Protein AF-A0A929G7G1-F1 (afdb_monomer)

Sequence (235 aa):
QMAADALGLPLERIRLVTTDTYLSPESGSASASRLTLLGGNAVIGAAEAALVRWRNKERPAVATYTYRAPPTTDYDPETGRCVPNFTYSPIAQALEVEVDTETGELTVPRIVTVVDVGRAVNPKLIQGQVEGSVVQGLGYAVLEDFL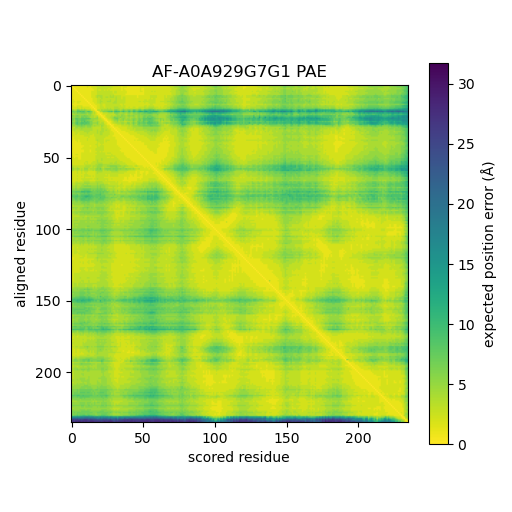TERGRTLTPNLSTYLLPTAVDVPEEAETLILECPEPIGPWGVRGLGEAPLLGIAPALASAIRSATGVWFDSLPLTPPTVLEGLLGAGE

Structure (mmCIF, N/CA/C/O backbone):
data_AF-A0A929G7G1-F1
#
_entry.id   AF-A0A929G7G1-F1
#
loop_
_atom_site.group_PDB
_atom_site.id
_atom_site.type_symbol
_atom_site.label_atom_id
_atom_site.label_alt_id
_atom_site.label_comp_id
_atom_site.label_asym_id
_atom_site.label_entity_id
_atom_site.label_seq_id
_atom_site.pdbx_PDB_ins_code
_a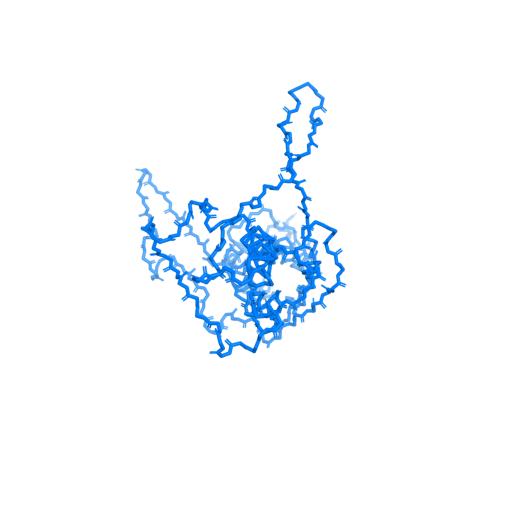tom_site.Cartn_x
_atom_site.Cartn_y
_atom_site.Cartn_z
_atom_site.occupancy
_atom_site.B_iso_or_equiv
_atom_site.auth_seq_id
_atom_site.auth_comp_id
_atom_site.auth_asym_id
_atom_site.auth_atom_id
_atom_site.pdbx_PDB_model_num
ATOM 1 N N . GLN A 1 1 ? 9.880 -9.010 -14.715 1.00 95.06 1 GLN A N 1
ATOM 2 C CA . GLN A 1 1 ? 8.629 -8.895 -15.492 1.00 95.06 1 GLN A CA 1
ATOM 3 C C . GLN A 1 1 ? 8.749 -7.727 -16.452 1.00 95.06 1 GLN A C 1
ATOM 5 O O . GLN A 1 1 ? 9.098 -7.982 -17.587 1.00 95.06 1 GLN A O 1
ATOM 10 N N . MET A 1 2 ? 8.701 -6.475 -15.986 1.00 96.50 2 MET A N 1
ATOM 11 C CA . MET A 1 2 ? 8.865 -5.282 -16.841 1.00 96.50 2 MET A CA 1
ATOM 12 C C . MET A 1 2 ? 10.054 -5.328 -17.820 1.00 96.50 2 MET A C 1
ATOM 14 O O . MET A 1 2 ? 9.876 -5.110 -19.009 1.00 96.50 2 MET A O 1
ATOM 18 N N . ALA A 1 3 ? 11.265 -5.661 -17.357 1.00 97.12 3 ALA A N 1
ATOM 19 C CA . ALA A 1 3 ? 12.431 -5.759 -18.246 1.00 97.12 3 ALA A CA 1
ATOM 20 C C . ALA A 1 3 ? 12.337 -6.919 -19.256 1.00 97.12 3 ALA A C 1
ATOM 22 O O . ALA A 1 3 ? 12.859 -6.812 -20.360 1.00 97.12 3 ALA A O 1
ATOM 23 N N . ALA A 1 4 ? 11.671 -8.014 -18.881 1.00 97.62 4 ALA A N 1
ATOM 24 C CA . ALA A 1 4 ? 11.428 -9.154 -19.764 1.00 97.62 4 ALA A CA 1
ATOM 25 C C . ALA A 1 4 ? 10.497 -8.725 -20.909 1.00 97.62 4 ALA A C 1
ATOM 27 O O . ALA A 1 4 ? 10.851 -8.868 -22.077 1.00 97.62 4 ALA A O 1
ATOM 28 N N . ASP A 1 5 ? 9.381 -8.081 -20.554 1.00 96.38 5 ASP A N 1
ATOM 29 C CA . ASP A 1 5 ? 8.389 -7.556 -21.494 1.00 96.38 5 ASP A CA 1
ATOM 30 C C . ASP A 1 5 ? 8.996 -6.487 -22.414 1.00 96.38 5 ASP A C 1
ATOM 32 O O . ASP A 1 5 ? 8.824 -6.554 -23.629 1.00 96.38 5 ASP A O 1
ATOM 36 N N . ALA A 1 6 ? 9.766 -5.540 -21.860 1.00 97.38 6 ALA A N 1
ATOM 37 C CA . ALA A 1 6 ? 10.422 -4.477 -22.627 1.00 97.38 6 ALA A CA 1
ATOM 38 C C . ALA A 1 6 ? 11.429 -5.014 -23.660 1.00 97.38 6 ALA A C 1
ATOM 40 O O . ALA A 1 6 ? 11.579 -4.445 -24.740 1.00 97.38 6 ALA A O 1
ATOM 41 N N . LEU A 1 7 ? 12.130 -6.106 -23.335 1.00 97.31 7 LEU A N 1
ATOM 42 C CA . LEU A 1 7 ? 13.128 -6.722 -24.213 1.00 97.31 7 LEU A CA 1
ATOM 43 C C . LEU A 1 7 ? 12.546 -7.815 -25.123 1.00 97.31 7 LEU A C 1
ATOM 45 O O . LEU A 1 7 ? 13.255 -8.296 -26.008 1.00 97.31 7 LEU A O 1
ATOM 49 N N . GLY A 1 8 ? 11.295 -8.235 -24.906 1.00 96.12 8 GLY A N 1
ATOM 50 C CA . GLY A 1 8 ? 10.717 -9.410 -25.566 1.00 96.12 8 GLY A CA 1
ATOM 51 C C . GLY A 1 8 ? 11.471 -10.704 -25.236 1.00 96.12 8 GLY A C 1
ATOM 52 O O . GLY A 1 8 ? 11.568 -11.600 -26.074 1.00 96.12 8 GLY A O 1
ATOM 53 N N . LEU A 1 9 ? 12.059 -10.780 -24.041 1.00 97.44 9 LEU A N 1
ATOM 54 C CA . LEU A 1 9 ? 12.810 -11.936 -23.561 1.00 97.44 9 LEU A CA 1
ATOM 55 C C . LEU A 1 9 ? 12.008 -12.659 -22.488 1.00 97.44 9 LEU A C 1
ATOM 57 O O . LEU A 1 9 ? 11.263 -12.023 -21.744 1.00 97.44 9 LEU A O 1
ATOM 61 N N . PRO A 1 10 ? 12.178 -13.976 -22.345 1.00 97.94 10 PRO A N 1
ATOM 62 C CA . PRO A 1 10 ? 11.527 -14.665 -21.255 1.00 97.94 10 PRO A CA 1
ATOM 63 C C . PRO A 1 10 ? 12.181 -14.306 -19.911 1.00 97.94 10 PRO A C 1
ATOM 65 O O . PRO A 1 10 ? 13.361 -13.949 -19.837 1.00 97.94 10 PRO A O 1
ATOM 68 N N . LEU A 1 11 ? 11.398 -14.388 -18.829 1.00 96.88 11 LEU A N 1
ATOM 69 C CA . LEU A 1 11 ? 11.795 -13.905 -17.501 1.00 96.88 11 LEU A CA 1
ATOM 70 C C . LEU A 1 11 ? 13.087 -14.554 -16.983 1.00 96.88 11 LEU A C 1
ATOM 72 O O . LEU A 1 11 ? 13.870 -13.888 -16.314 1.00 96.88 11 LEU A O 1
ATOM 76 N N . GLU A 1 12 ? 13.335 -15.819 -17.322 1.00 97.88 12 GLU A N 1
ATOM 77 C CA . GLU A 1 12 ? 14.529 -16.571 -16.903 1.00 97.88 12 GLU A CA 1
ATOM 78 C C . GLU A 1 12 ? 15.838 -16.065 -17.535 1.00 97.88 12 GLU A C 1
ATOM 80 O O . GLU A 1 12 ? 16.923 -16.342 -17.019 1.00 97.88 12 GLU A O 1
ATOM 85 N N . ARG A 1 13 ? 15.758 -15.241 -18.587 1.00 97.62 13 ARG A N 1
ATOM 86 C CA . ARG A 1 13 ? 16.905 -14.516 -19.156 1.00 97.62 13 ARG A CA 1
ATOM 87 C C . ARG A 1 13 ? 17.181 -13.183 -18.465 1.00 97.62 13 ARG A C 1
ATOM 89 O O . ARG A 1 13 ? 18.173 -12.535 -18.794 1.00 97.62 13 ARG A O 1
ATOM 96 N N . ILE A 1 14 ? 16.331 -12.757 -17.532 1.00 97.75 14 ILE A N 1
ATOM 97 C CA . ILE A 1 14 ? 16.480 -11.491 -16.818 1.00 97.75 14 ILE A CA 1
ATOM 98 C C . ILE A 1 14 ? 17.099 -11.742 -15.448 1.00 97.75 14 ILE A C 1
ATOM 100 O O . ILE A 1 14 ? 16.528 -12.419 -14.598 1.00 97.75 14 ILE A O 1
ATOM 104 N N . ARG A 1 15 ? 18.250 -11.114 -15.204 1.00 95.56 15 ARG A N 1
ATOM 105 C CA . ARG A 1 15 ? 18.862 -11.034 -13.877 1.00 95.56 15 ARG A CA 1
ATOM 106 C C . ARG A 1 15 ? 18.697 -9.620 -13.340 1.00 95.56 15 ARG A C 1
ATOM 108 O O . ARG A 1 15 ? 19.210 -8.676 -13.935 1.00 95.56 15 ARG A O 1
ATOM 115 N N . LEU A 1 16 ? 18.000 -9.488 -12.217 1.00 92.25 16 LEU A N 1
ATOM 116 C CA . LEU A 1 16 ? 17.881 -8.225 -11.499 1.00 92.25 16 LEU A CA 1
ATOM 117 C C . LEU A 1 16 ? 19.094 -8.046 -10.578 1.00 92.25 16 LEU A C 1
ATOM 119 O O . LEU A 1 16 ? 19.450 -8.961 -9.839 1.00 92.25 16 LEU A O 1
ATOM 123 N N . VAL A 1 17 ? 19.715 -6.872 -10.630 1.00 90.06 17 VAL A N 1
ATOM 124 C CA . VAL A 1 17 ? 20.713 -6.430 -9.649 1.00 90.06 17 VAL A CA 1
ATOM 125 C C . VAL A 1 17 ? 20.052 -5.329 -8.829 1.00 90.06 17 VAL A C 1
ATOM 127 O O . VAL A 1 17 ? 19.589 -4.344 -9.398 1.00 90.06 17 VAL A O 1
ATOM 130 N N . THR A 1 18 ? 19.948 -5.526 -7.518 1.00 83.75 18 THR A N 1
ATOM 131 C CA . THR A 1 18 ? 19.329 -4.575 -6.583 1.00 83.75 18 THR A CA 1
ATOM 132 C C . THR A 1 18 ? 20.347 -4.100 -5.554 1.00 83.75 18 THR A C 1
ATOM 134 O O . THR A 1 18 ? 21.241 -4.861 -5.191 1.00 83.75 18 THR A O 1
ATOM 137 N N . THR A 1 19 ? 20.155 -2.888 -5.023 1.00 76.31 19 THR A N 1
ATOM 138 C CA . THR A 1 19 ? 20.833 -2.406 -3.801 1.00 76.31 19 THR A CA 1
ATOM 139 C C . THR A 1 19 ? 22.364 -2.346 -3.911 1.00 76.31 19 THR A C 1
ATOM 141 O O . THR A 1 19 ? 23.081 -2.711 -2.985 1.00 76.31 19 THR A O 1
ATOM 144 N N . ASP A 1 20 ? 22.870 -1.871 -5.050 1.00 86.38 20 ASP A N 1
ATOM 145 C CA . ASP A 1 20 ? 24.302 -1.681 -5.296 1.00 86.38 20 ASP A CA 1
ATOM 146 C C . ASP A 1 20 ? 24.541 -0.295 -5.910 1.00 86.38 20 ASP A C 1
ATOM 148 O O . ASP A 1 20 ? 24.204 -0.067 -7.074 1.00 86.38 20 ASP A O 1
ATOM 152 N N . THR A 1 21 ? 25.110 0.629 -5.131 1.00 87.81 21 THR A N 1
ATOM 153 C CA . THR A 1 21 ? 25.408 2.008 -5.560 1.00 87.81 21 THR A CA 1
ATOM 154 C C . THR A 1 21 ? 26.655 2.118 -6.439 1.00 87.81 21 THR A C 1
ATOM 156 O O . THR A 1 21 ? 26.873 3.160 -7.052 1.00 87.81 21 THR A O 1
ATOM 159 N N . TYR A 1 22 ? 27.472 1.064 -6.529 1.00 87.75 22 TYR A N 1
ATOM 160 C CA . TYR A 1 22 ? 28.587 0.998 -7.471 1.00 87.75 22 TYR A CA 1
ATOM 161 C C . TYR A 1 22 ? 28.089 0.678 -8.885 1.00 87.75 22 TYR A C 1
ATOM 163 O O . TYR A 1 22 ? 28.591 1.234 -9.862 1.00 87.75 22 TYR A O 1
ATOM 171 N N . LEU A 1 23 ? 27.084 -0.197 -9.000 1.00 82.50 23 LEU A N 1
ATOM 172 C CA . LEU A 1 23 ? 26.541 -0.639 -10.289 1.00 82.50 23 LEU A CA 1
ATOM 173 C C . LEU A 1 23 ? 25.290 0.121 -10.742 1.00 82.50 23 LEU A C 1
ATOM 175 O O . LEU A 1 23 ? 25.032 0.197 -11.945 1.00 82.50 23 LEU A O 1
ATOM 179 N N . SER A 1 24 ? 24.498 0.650 -9.809 1.00 82.12 24 SER A N 1
ATOM 180 C CA . SER A 1 24 ? 23.184 1.231 -10.104 1.00 82.12 24 SER A CA 1
ATOM 181 C C . SER A 1 24 ? 23.227 2.757 -10.030 1.00 82.12 24 SER A C 1
ATOM 183 O O . SER A 1 24 ? 23.741 3.302 -9.054 1.00 82.12 24 SER A O 1
ATOM 185 N N . PRO A 1 25 ? 22.664 3.468 -11.023 1.00 81.25 25 PRO A N 1
ATOM 186 C CA . PRO A 1 25 ? 22.527 4.914 -10.944 1.00 81.25 25 PRO A CA 1
ATOM 187 C C . PRO A 1 25 ? 21.570 5.318 -9.813 1.00 81.25 25 PRO A C 1
ATOM 189 O O . PRO A 1 25 ? 20.666 4.565 -9.447 1.00 81.25 25 PRO A O 1
ATOM 192 N N . GLU A 1 26 ? 21.753 6.536 -9.300 1.00 83.62 26 GLU A N 1
ATOM 193 C CA . GLU A 1 26 ? 20.866 7.139 -8.301 1.00 83.62 26 GLU A CA 1
ATOM 194 C C . GLU A 1 26 ? 19.407 7.124 -8.788 1.00 83.62 26 GLU A C 1
ATOM 196 O O . GLU A 1 26 ? 19.107 7.534 -9.913 1.00 83.62 26 GLU A O 1
ATOM 201 N N . SER A 1 27 ? 18.500 6.644 -7.936 1.00 81.31 27 SER A N 1
ATOM 202 C CA . SER A 1 27 ? 17.079 6.439 -8.265 1.00 81.31 27 SER A CA 1
ATOM 203 C C . SER A 1 27 ? 16.123 7.169 -7.309 1.00 81.31 27 SER A C 1
ATOM 205 O O . SER A 1 27 ? 14.901 7.180 -7.513 1.00 81.31 27 SER A O 1
ATOM 207 N N . GLY A 1 28 ? 16.677 7.868 -6.314 1.00 84.69 28 GLY A N 1
ATOM 208 C CA . GLY A 1 28 ? 15.939 8.452 -5.206 1.00 84.69 28 GLY A CA 1
ATOM 209 C C . GLY A 1 28 ? 15.482 7.391 -4.204 1.00 84.69 28 GLY A C 1
ATOM 210 O O . GLY A 1 28 ? 15.865 6.225 -4.265 1.00 84.69 28 GLY A O 1
ATOM 211 N N . SER A 1 29 ? 14.633 7.801 -3.264 1.00 88.81 29 SER A N 1
ATOM 212 C CA . SER A 1 29 ? 14.105 6.910 -2.233 1.00 88.81 29 SER A CA 1
ATOM 213 C C . SER A 1 29 ? 13.045 5.939 -2.764 1.00 88.81 29 SER A C 1
ATOM 215 O O . SER A 1 29 ? 12.257 6.250 -3.663 1.00 88.81 29 SER A O 1
ATOM 217 N N . ALA A 1 30 ? 12.983 4.767 -2.130 1.00 90.50 30 ALA A N 1
ATOM 218 C CA . ALA A 1 30 ? 11.912 3.791 -2.286 1.00 90.50 30 ALA A CA 1
ATOM 219 C C . ALA A 1 30 ? 10.669 4.197 -1.469 1.00 90.50 30 ALA A C 1
ATOM 221 O O . ALA A 1 30 ? 10.371 3.592 -0.445 1.00 90.50 30 ALA A O 1
ATOM 222 N N . SER A 1 31 ? 9.975 5.257 -1.892 1.00 92.25 31 SER A N 1
ATOM 223 C CA . SER A 1 31 ? 8.820 5.833 -1.182 1.00 92.25 31 SER A CA 1
ATOM 224 C C . SER A 1 31 ? 7.786 6.446 -2.140 1.00 92.25 31 SER A C 1
ATOM 226 O O . SER A 1 31 ? 7.976 6.412 -3.362 1.00 92.25 31 SER A O 1
ATOM 228 N N . ALA A 1 32 ? 6.696 7.006 -1.598 1.00 92.50 32 ALA A N 1
ATOM 229 C CA . ALA A 1 32 ? 5.649 7.720 -2.342 1.00 92.50 32 ALA A CA 1
ATOM 230 C C . ALA A 1 32 ? 4.970 6.870 -3.430 1.00 92.50 32 ALA A C 1
ATOM 232 O O . ALA A 1 32 ? 4.582 7.377 -4.483 1.00 92.50 32 ALA A O 1
ATOM 233 N N . SER A 1 33 ? 4.938 5.547 -3.230 1.00 93.81 33 SER A N 1
ATOM 234 C CA . SER A 1 33 ? 4.340 4.571 -4.148 1.00 93.81 33 SER A CA 1
ATOM 235 C C . SER A 1 33 ? 4.814 4.682 -5.610 1.00 93.81 33 SER A C 1
ATOM 237 O O . SER A 1 33 ? 4.165 4.179 -6.526 1.00 93.81 33 SER A O 1
ATOM 239 N N . ARG A 1 34 ? 5.969 5.320 -5.856 1.00 92.94 34 ARG A N 1
ATOM 240 C CA . ARG A 1 34 ? 6.361 5.801 -7.193 1.00 92.94 34 ARG A CA 1
ATOM 241 C C . ARG A 1 34 ? 7.235 4.832 -7.984 1.00 92.94 34 ARG A C 1
ATOM 243 O O . ARG A 1 34 ? 7.363 4.971 -9.199 1.00 92.94 34 ARG A O 1
ATOM 250 N N . LEU A 1 35 ? 7.885 3.885 -7.303 1.00 92.56 35 LEU A N 1
ATOM 251 C CA . LEU A 1 35 ? 8.961 3.078 -7.888 1.00 92.56 35 LEU A CA 1
ATOM 252 C C . LEU A 1 35 ? 8.518 2.281 -9.112 1.00 92.56 35 LEU A C 1
ATOM 254 O O . LEU A 1 35 ? 9.248 2.236 -10.096 1.00 92.56 35 LEU A O 1
ATOM 258 N N . THR A 1 36 ? 7.326 1.689 -9.079 1.00 94.31 36 THR A N 1
ATOM 259 C CA . THR A 1 36 ? 6.808 0.904 -10.205 1.00 94.31 36 THR A CA 1
ATOM 260 C C . THR A 1 36 ? 6.640 1.768 -11.458 1.00 94.31 36 THR A C 1
ATOM 262 O O . THR A 1 36 ? 7.027 1.351 -12.548 1.00 94.31 36 THR A O 1
ATOM 265 N N . LEU A 1 37 ? 6.143 2.999 -11.302 1.00 94.81 37 LEU A N 1
ATOM 266 C CA . LEU A 1 37 ? 5.953 3.939 -12.406 1.00 94.81 37 LEU A CA 1
ATOM 267 C C . LEU A 1 37 ? 7.293 4.481 -12.918 1.00 94.81 37 LEU A C 1
ATOM 269 O O . LEU A 1 37 ? 7.588 4.392 -14.110 1.00 94.81 37 LEU A O 1
ATOM 273 N N . LEU A 1 38 ? 8.129 5.023 -12.028 1.00 94.50 38 LEU A N 1
ATOM 274 C CA . LEU A 1 38 ? 9.398 5.641 -12.428 1.00 94.50 38 LEU A CA 1
ATOM 275 C C . LEU A 1 38 ? 10.403 4.604 -12.928 1.00 94.50 38 LEU A C 1
ATOM 277 O O . LEU A 1 38 ? 11.004 4.777 -13.987 1.00 94.50 38 LEU A O 1
ATOM 281 N N . GLY A 1 39 ? 10.563 3.516 -12.176 1.00 93.81 39 GLY A N 1
ATOM 282 C CA . GLY A 1 39 ? 11.456 2.415 -12.509 1.00 93.81 39 GLY A CA 1
ATOM 283 C C . GLY A 1 39 ? 11.011 1.688 -13.771 1.00 93.81 39 GLY A C 1
ATOM 284 O O . GLY A 1 39 ? 11.847 1.385 -14.614 1.00 93.81 39 GLY A O 1
ATOM 285 N N . GLY A 1 40 ? 9.706 1.473 -13.961 1.00 95.44 40 GLY A N 1
ATOM 286 C CA . GLY A 1 40 ? 9.196 0.857 -15.184 1.00 95.44 40 GLY A CA 1
ATOM 287 C C . GLY A 1 40 ? 9.452 1.711 -16.429 1.00 95.44 40 GLY A C 1
ATOM 288 O O . GLY A 1 40 ? 9.953 1.187 -17.421 1.00 95.44 40 GLY A O 1
ATOM 289 N N . ASN A 1 41 ? 9.218 3.028 -16.369 1.00 96.50 41 ASN A N 1
ATOM 290 C CA . ASN A 1 41 ? 9.549 3.925 -17.483 1.00 96.50 41 ASN A CA 1
ATOM 291 C C . ASN A 1 41 ? 11.062 3.988 -17.737 1.00 96.50 41 ASN A C 1
ATOM 293 O O . ASN A 1 41 ? 11.503 4.003 -18.887 1.00 96.50 41 ASN A O 1
ATOM 297 N N . ALA A 1 42 ? 11.874 3.968 -16.674 1.00 95.75 42 ALA A N 1
ATOM 298 C CA . ALA A 1 42 ? 13.324 3.912 -16.812 1.00 95.75 42 ALA A CA 1
ATOM 299 C C . ALA A 1 42 ? 13.792 2.614 -17.497 1.00 95.75 42 ALA A C 1
ATOM 301 O O . ALA A 1 42 ? 14.670 2.647 -18.360 1.00 95.75 42 ALA A O 1
ATOM 302 N N . VAL A 1 43 ? 13.166 1.483 -17.156 1.00 96.25 43 VAL A N 1
ATOM 303 C CA . VAL A 1 43 ? 13.417 0.173 -17.771 1.00 96.25 43 VAL A CA 1
ATOM 304 C C . VAL A 1 43 ? 13.041 0.166 -19.252 1.00 96.25 43 VAL A C 1
ATOM 306 O O . VAL A 1 43 ? 13.827 -0.348 -20.045 1.00 96.25 43 VAL A O 1
ATOM 309 N N . ILE A 1 44 ? 11.901 0.753 -19.639 1.00 97.38 44 ILE A N 1
ATOM 310 C CA . ILE A 1 44 ? 11.502 0.875 -21.054 1.00 97.38 44 ILE A CA 1
ATOM 311 C C . ILE A 1 44 ? 12.568 1.646 -21.837 1.00 97.38 44 ILE A C 1
ATOM 313 O O . ILE A 1 44 ? 13.119 1.113 -22.799 1.00 97.38 44 ILE A O 1
ATOM 317 N N . GLY A 1 45 ? 12.933 2.851 -21.388 1.00 97.38 45 GLY A N 1
ATOM 318 C CA . GLY A 1 45 ? 13.914 3.671 -22.104 1.00 97.38 45 GLY A CA 1
ATOM 319 C C . GLY A 1 45 ? 15.303 3.023 -22.183 1.00 97.38 45 GLY A C 1
ATOM 320 O O . GLY A 1 45 ? 15.978 3.105 -23.212 1.00 97.38 45 GLY A O 1
ATOM 321 N N . ALA A 1 46 ? 15.732 2.316 -21.130 1.00 97.06 46 ALA A N 1
ATOM 322 C CA . ALA A 1 46 ? 16.996 1.579 -21.141 1.00 97.06 46 ALA A CA 1
ATOM 323 C C . ALA A 1 46 ? 16.952 0.382 -22.105 1.00 97.06 46 ALA A C 1
ATOM 325 O O . ALA A 1 46 ? 17.911 0.154 -22.847 1.00 97.06 46 ALA A O 1
ATOM 326 N N . ALA A 1 47 ? 15.842 -0.361 -22.129 1.00 98.00 47 ALA A N 1
ATOM 327 C CA . ALA A 1 47 ? 15.637 -1.484 -23.037 1.00 98.00 47 ALA A CA 1
ATOM 328 C C . ALA A 1 47 ? 15.627 -1.033 -24.504 1.00 98.00 47 ALA A C 1
ATOM 330 O O . ALA A 1 47 ? 16.327 -1.624 -25.326 1.00 98.00 47 ALA A O 1
ATOM 331 N N . GLU A 1 48 ? 14.913 0.045 -24.833 1.00 97.94 48 GLU A N 1
ATOM 332 C CA . GLU A 1 48 ? 14.882 0.616 -26.184 1.00 97.94 48 GLU A CA 1
ATOM 333 C C . GLU A 1 48 ? 16.282 1.023 -26.658 1.00 97.94 48 GLU A C 1
ATOM 335 O O . GLU A 1 48 ? 16.723 0.618 -27.739 1.00 97.94 48 GLU A O 1
ATOM 340 N N . ALA A 1 49 ? 17.025 1.753 -25.823 1.00 98.00 49 ALA A N 1
ATOM 341 C CA . ALA A 1 49 ? 18.390 2.163 -26.133 1.00 98.00 49 ALA A CA 1
ATOM 342 C C . ALA A 1 49 ? 19.338 0.959 -26.305 1.00 98.00 49 ALA A C 1
ATOM 344 O O . ALA A 1 49 ? 20.164 0.942 -27.226 1.00 98.00 49 ALA A O 1
ATOM 345 N N . ALA A 1 50 ? 19.205 -0.078 -25.471 1.00 98.00 50 ALA A N 1
ATOM 346 C CA . ALA A 1 50 ? 19.982 -1.308 -25.599 1.00 98.00 50 ALA A CA 1
ATOM 347 C C . ALA A 1 50 ? 19.640 -2.073 -26.891 1.00 98.00 50 ALA A C 1
ATOM 349 O O . ALA A 1 50 ? 20.542 -2.551 -27.581 1.00 98.00 50 ALA A O 1
ATOM 350 N N . LEU A 1 51 ? 18.361 -2.146 -27.271 1.00 97.88 51 LEU A N 1
ATOM 351 C CA . LEU A 1 51 ? 17.914 -2.805 -28.502 1.00 97.88 51 LEU A CA 1
ATOM 352 C C . LEU A 1 51 ? 18.419 -2.092 -29.764 1.00 97.88 51 LEU A C 1
ATOM 354 O O . LEU A 1 51 ? 18.770 -2.763 -30.737 1.00 97.88 51 LEU A O 1
ATOM 358 N N . VAL A 1 52 ? 18.518 -0.758 -29.755 1.00 98.12 52 VAL A N 1
ATOM 359 C CA . VAL A 1 52 ? 19.135 0.009 -30.854 1.00 98.12 52 VAL A CA 1
ATOM 360 C C . VAL A 1 52 ? 20.606 -0.381 -31.028 1.00 98.12 52 VAL A C 1
ATOM 362 O O . VAL A 1 52 ? 21.005 -0.798 -32.117 1.00 98.12 52 VAL A O 1
ATOM 365 N N . ARG A 1 53 ? 21.398 -0.353 -29.947 1.00 98.12 53 ARG A N 1
ATOM 366 C CA . ARG A 1 53 ? 22.810 -0.789 -29.960 1.00 98.12 53 ARG A CA 1
ATOM 367 C C . ARG A 1 53 ? 22.947 -2.245 -30.406 1.00 98.12 53 ARG A C 1
ATOM 369 O O . ARG A 1 53 ? 23.811 -2.594 -31.215 1.00 98.12 53 ARG A O 1
ATOM 376 N N . TRP A 1 54 ? 22.036 -3.104 -29.944 1.00 97.12 54 TRP A N 1
ATOM 377 C CA . TRP A 1 54 ? 21.991 -4.501 -30.354 1.00 97.12 54 TRP A CA 1
ATOM 378 C C . TRP A 1 54 ? 21.804 -4.645 -31.874 1.00 97.12 54 TRP A C 1
ATOM 380 O O . TRP A 1 54 ? 22.564 -5.376 -32.520 1.00 97.12 54 TRP A O 1
ATOM 390 N N . ARG A 1 55 ? 20.848 -3.925 -32.471 1.00 97.31 55 ARG A N 1
ATOM 391 C CA . ARG A 1 55 ? 20.603 -3.928 -33.927 1.00 97.31 55 ARG A CA 1
ATOM 392 C C . ARG A 1 55 ? 21.803 -3.396 -34.719 1.00 97.31 55 ARG A C 1
ATOM 394 O O . ARG A 1 55 ? 22.126 -3.957 -35.762 1.00 97.31 55 ARG A O 1
ATOM 401 N N . ASN A 1 56 ? 22.530 -2.426 -34.167 1.00 97.94 56 ASN A N 1
ATOM 402 C CA . ASN A 1 56 ? 23.752 -1.862 -34.753 1.00 97.94 56 ASN A CA 1
ATOM 403 C C . ASN A 1 56 ? 25.000 -2.747 -34.607 1.00 97.94 56 ASN A C 1
ATOM 405 O O . ASN A 1 56 ? 26.091 -2.345 -35.000 1.00 97.94 56 ASN A O 1
ATOM 409 N N . LYS A 1 57 ? 24.861 -3.966 -34.069 1.00 97.31 57 LYS A N 1
ATOM 410 C CA . LYS A 1 57 ? 25.977 -4.896 -33.810 1.00 97.31 57 LYS A CA 1
ATOM 411 C C . LYS A 1 57 ? 26.991 -4.395 -32.765 1.00 97.31 57 LYS A C 1
ATOM 413 O O . LYS A 1 57 ? 28.064 -4.976 -32.643 1.00 97.31 57 LYS A O 1
ATOM 418 N N . GLU A 1 58 ? 26.637 -3.405 -31.946 1.00 97.38 58 GLU A N 1
ATOM 419 C CA . GLU A 1 58 ? 27.441 -2.988 -30.791 1.00 97.38 58 GLU A CA 1
ATOM 420 C C . GLU A 1 58 ? 27.305 -4.041 -29.677 1.00 97.38 58 GLU A C 1
ATOM 422 O O . GLU A 1 58 ? 26.191 -4.406 -29.282 1.00 97.38 58 GLU A O 1
ATOM 427 N N . ARG A 1 59 ? 28.424 -4.613 -29.213 1.00 95.62 59 ARG A N 1
ATOM 428 C CA . ARG A 1 59 ? 28.449 -5.700 -28.218 1.00 95.62 59 ARG A CA 1
ATOM 429 C C . ARG A 1 59 ? 29.528 -5.431 -27.151 1.00 95.62 59 ARG A C 1
ATOM 431 O O . ARG A 1 59 ? 30.664 -5.183 -27.545 1.00 95.62 59 ARG A O 1
ATOM 438 N N . PRO A 1 60 ? 29.220 -5.535 -25.840 1.00 94.94 60 PRO A N 1
ATOM 439 C CA . PRO A 1 60 ? 27.891 -5.756 -25.265 1.00 94.94 60 PRO A CA 1
ATOM 440 C C . PRO A 1 60 ? 26.974 -4.536 -25.461 1.00 94.94 60 PRO A C 1
ATOM 442 O O . PRO A 1 60 ? 27.409 -3.391 -25.359 1.00 94.94 60 PRO A O 1
ATOM 445 N N . ALA A 1 61 ? 25.692 -4.782 -25.738 1.00 96.50 61 ALA A N 1
ATOM 446 C CA . ALA A 1 61 ? 24.694 -3.727 -25.911 1.00 96.50 61 ALA A CA 1
ATOM 447 C C . ALA A 1 61 ? 24.207 -3.236 -24.538 1.00 96.50 61 ALA A C 1
ATOM 449 O O . ALA A 1 61 ? 23.184 -3.686 -24.030 1.00 96.50 61 ALA A O 1
ATOM 450 N N . VAL A 1 62 ? 24.987 -2.353 -23.915 1.00 95.06 62 VAL A N 1
ATOM 451 C CA . VAL A 1 62 ? 24.683 -1.758 -22.604 1.00 95.06 62 VAL A CA 1
ATOM 452 C C . VAL A 1 62 ? 24.079 -0.376 -22.807 1.00 95.06 62 VAL A C 1
ATOM 454 O O . VAL A 1 62 ? 24.603 0.402 -23.605 1.00 95.06 62 VAL A O 1
ATOM 457 N N . ALA A 1 63 ? 23.012 -0.056 -22.082 1.00 94.81 63 ALA A N 1
ATOM 458 C CA . ALA A 1 63 ? 22.418 1.272 -22.075 1.00 94.81 63 ALA A CA 1
ATOM 459 C C . ALA A 1 63 ? 21.919 1.644 -20.677 1.00 94.81 63 ALA A C 1
ATOM 461 O O . ALA A 1 63 ? 21.481 0.786 -19.913 1.00 94.81 63 ALA A O 1
ATOM 462 N N . THR A 1 64 ? 21.966 2.940 -20.387 1.00 93.88 64 THR A N 1
ATOM 463 C CA . THR A 1 64 ? 21.432 3.548 -19.168 1.00 93.88 64 THR A CA 1
ATOM 464 C C . THR A 1 64 ? 20.420 4.599 -19.585 1.00 93.88 64 THR A C 1
ATOM 466 O O . THR A 1 64 ? 20.654 5.334 -20.545 1.00 93.88 64 THR A O 1
ATOM 469 N N . TYR A 1 65 ? 19.309 4.680 -18.864 1.00 94.56 65 TYR A N 1
ATOM 470 C CA . TYR A 1 65 ? 18.271 5.663 -19.120 1.00 94.56 65 TYR A CA 1
ATOM 471 C C . TYR A 1 65 ? 17.710 6.191 -17.803 1.00 94.56 65 TYR A C 1
ATOM 473 O O . TYR A 1 65 ? 17.538 5.441 -16.842 1.00 94.56 65 TYR A O 1
ATOM 481 N N . THR A 1 66 ? 17.414 7.487 -17.773 1.00 94.69 66 THR A N 1
ATOM 482 C CA . THR A 1 66 ? 16.813 8.159 -16.623 1.00 94.69 66 THR A CA 1
ATOM 483 C C . THR A 1 66 ? 15.470 8.723 -17.043 1.00 94.69 66 THR A C 1
ATOM 485 O O . THR A 1 66 ? 15.409 9.660 -17.838 1.00 94.69 66 THR A O 1
ATOM 488 N N . TYR A 1 67 ? 14.397 8.179 -16.477 1.00 94.00 67 TYR A N 1
ATOM 489 C CA . TYR A 1 67 ? 13.076 8.773 -16.608 1.00 94.00 67 TYR A CA 1
ATOM 490 C C . TYR A 1 67 ? 12.937 9.951 -15.640 1.00 94.00 67 TYR A C 1
ATOM 492 O O . TYR A 1 67 ? 13.258 9.836 -14.455 1.00 94.00 67 TYR A O 1
ATOM 500 N N . ARG A 1 68 ? 12.447 11.085 -16.141 1.00 93.19 68 ARG A N 1
ATOM 501 C CA . ARG A 1 68 ? 12.080 12.246 -15.327 1.00 93.19 68 ARG A CA 1
ATOM 502 C C . ARG A 1 68 ? 10.569 12.403 -15.398 1.00 93.19 68 ARG A C 1
ATOM 504 O O . ARG A 1 68 ? 10.027 12.556 -16.488 1.00 93.19 68 ARG A O 1
ATOM 511 N N . ALA A 1 69 ? 9.913 12.334 -14.243 1.00 92.38 69 ALA A N 1
ATOM 512 C CA . ALA A 1 69 ? 8.476 12.551 -14.149 1.00 92.38 69 ALA A CA 1
ATOM 513 C C . ALA A 1 69 ? 8.100 13.977 -14.596 1.00 92.38 69 ALA A C 1
ATOM 515 O O . ALA A 1 69 ? 8.957 14.870 -14.545 1.00 92.38 69 ALA A O 1
ATOM 516 N N . PRO A 1 70 ? 6.838 14.205 -15.004 1.00 93.44 70 PRO A N 1
ATOM 517 C CA . PRO A 1 70 ? 6.338 15.546 -15.274 1.00 93.44 70 PRO A CA 1
ATOM 518 C C . PRO A 1 70 ? 6.599 16.494 -14.093 1.00 93.44 70 PRO A C 1
ATOM 520 O O . PRO A 1 70 ? 6.512 16.060 -12.939 1.00 93.44 70 PRO A O 1
ATOM 523 N N . PRO A 1 71 ? 6.929 17.771 -14.355 1.00 93.81 71 PRO A N 1
ATOM 524 C CA . PRO A 1 71 ? 7.154 18.738 -13.292 1.00 93.81 71 PRO A CA 1
ATOM 525 C C . PRO A 1 71 ? 5.866 18.968 -12.497 1.00 93.81 71 PRO A C 1
ATOM 527 O O . PRO A 1 71 ? 4.791 19.142 -13.070 1.00 93.81 71 PRO A O 1
ATOM 530 N N . THR A 1 72 ? 5.999 18.989 -11.176 1.00 95.19 72 THR A N 1
ATOM 531 C CA . THR A 1 72 ? 4.965 19.434 -10.239 1.00 95.19 72 THR A CA 1
ATOM 532 C C . THR A 1 72 ? 5.197 20.900 -9.882 1.00 95.19 72 THR A C 1
ATOM 534 O O . THR A 1 72 ? 6.265 21.454 -10.157 1.00 95.19 72 THR A O 1
ATOM 537 N N . THR A 1 73 ? 4.201 21.546 -9.284 1.00 95.56 73 THR A N 1
ATOM 538 C CA . THR A 1 73 ? 4.331 22.922 -8.795 1.00 95.56 73 THR A CA 1
ATOM 539 C C . THR A 1 73 ? 4.105 22.978 -7.296 1.00 95.56 73 THR A C 1
ATOM 541 O O . THR A 1 73 ? 3.272 22.244 -6.760 1.00 95.56 73 THR A O 1
ATOM 544 N N . ASP A 1 74 ? 4.794 23.909 -6.645 1.00 94.75 74 ASP A N 1
ATOM 545 C CA . ASP A 1 74 ? 4.497 24.282 -5.267 1.00 94.75 74 ASP A CA 1
ATOM 546 C C . ASP A 1 74 ? 3.118 24.953 -5.161 1.00 94.75 74 ASP A C 1
ATOM 548 O O . ASP A 1 74 ? 2.494 25.327 -6.164 1.00 94.75 74 ASP A O 1
ATOM 552 N N . TYR A 1 75 ? 2.645 25.081 -3.923 1.00 94.81 75 TYR A N 1
ATOM 553 C CA . TYR A 1 75 ? 1.436 25.816 -3.568 1.00 94.81 75 TYR A CA 1
ATOM 554 C C . TYR A 1 75 ? 1.638 27.323 -3.765 1.00 94.81 75 TYR A C 1
ATOM 556 O O . TYR A 1 75 ? 2.548 27.911 -3.182 1.00 94.81 75 TYR A O 1
ATOM 564 N N . ASP A 1 76 ? 0.771 27.955 -4.558 1.00 95.88 76 ASP A N 1
ATOM 565 C CA . ASP A 1 76 ? 0.669 29.414 -4.622 1.00 95.88 76 ASP A CA 1
ATOM 566 C C . ASP A 1 76 ? 0.171 29.959 -3.265 1.00 95.88 76 ASP A C 1
ATOM 568 O O . ASP A 1 76 ? -0.952 29.640 -2.870 1.00 95.88 76 ASP A O 1
ATOM 572 N N . PRO A 1 77 ? 0.956 30.783 -2.542 1.00 95.25 77 PRO A N 1
ATOM 573 C CA . PRO A 1 77 ? 0.621 31.211 -1.184 1.00 95.25 77 PRO A CA 1
ATOM 574 C C . PRO A 1 77 ? -0.625 32.105 -1.093 1.00 95.25 77 PRO A C 1
ATOM 576 O O . PRO A 1 77 ? -1.206 32.202 -0.014 1.00 95.25 77 PRO A O 1
ATOM 579 N N . GLU A 1 78 ? -1.046 32.748 -2.185 1.00 96.50 78 GLU A N 1
ATOM 580 C CA . GLU A 1 78 ? -2.227 33.616 -2.213 1.00 96.50 78 GLU A CA 1
ATOM 581 C C . GLU A 1 78 ? -3.472 32.868 -2.700 1.00 96.50 78 GLU A C 1
ATOM 583 O O . GLU A 1 78 ? -4.549 33.005 -2.119 1.00 96.50 78 GLU A O 1
ATOM 588 N N . THR A 1 79 ? -3.343 32.079 -3.773 1.00 95.75 79 THR A N 1
ATOM 589 C CA . THR A 1 79 ? -4.498 31.457 -4.452 1.00 95.75 79 THR A CA 1
ATOM 590 C C . THR A 1 79 ? -4.700 29.983 -4.122 1.00 95.75 79 THR A C 1
ATOM 592 O O . THR A 1 79 ? -5.773 29.431 -4.371 1.00 95.75 79 THR A O 1
ATOM 595 N N . GLY A 1 80 ? -3.656 29.328 -3.625 1.00 94.94 80 GLY A N 1
ATOM 596 C CA . GLY A 1 80 ? -3.595 27.902 -3.346 1.00 94.94 80 GLY A CA 1
ATOM 597 C C . GLY A 1 80 ? -3.601 26.959 -4.536 1.00 94.94 80 GLY A C 1
ATOM 598 O O . GLY A 1 80 ? -3.684 25.739 -4.378 1.00 94.94 80 GLY A O 1
ATOM 599 N N . ARG A 1 81 ? -3.486 27.502 -5.748 1.00 95.38 81 ARG A N 1
ATOM 600 C CA . ARG A 1 81 ? -3.360 26.694 -6.958 1.00 95.38 81 ARG A CA 1
ATOM 601 C C . ARG A 1 81 ? -2.016 25.970 -6.974 1.00 95.38 81 ARG A C 1
ATOM 603 O O . ARG A 1 81 ? -0.975 26.574 -6.733 1.00 95.38 81 ARG A O 1
ATOM 610 N N . CYS A 1 82 ? -2.047 24.681 -7.301 1.00 95.62 82 CYS A N 1
ATOM 611 C CA . CYS A 1 82 ? -0.860 23.866 -7.533 1.00 95.62 82 CYS A CA 1
ATOM 612 C C . CYS A 1 82 ? -1.173 22.631 -8.384 1.00 95.62 82 CYS A C 1
ATOM 614 O O . CYS A 1 82 ? -2.331 22.249 -8.562 1.00 95.62 82 CYS A O 1
ATOM 616 N N . VAL A 1 83 ? -0.116 21.991 -8.878 1.00 95.06 83 VAL A N 1
ATOM 617 C CA . VAL A 1 83 ? -0.122 20.640 -9.445 1.00 95.06 83 VAL A CA 1
ATOM 618 C C . VAL A 1 83 ? 0.860 19.809 -8.614 1.00 95.06 83 VAL A C 1
ATOM 620 O O . VAL A 1 83 ? 2.022 19.676 -8.998 1.00 95.06 83 VAL A O 1
ATOM 623 N N . PRO A 1 84 ? 0.444 19.304 -7.439 1.00 93.94 84 PRO A N 1
ATOM 624 C CA . PRO A 1 84 ? 1.368 18.704 -6.478 1.00 93.94 84 PRO A CA 1
ATOM 625 C C . PRO A 1 84 ? 1.750 17.266 -6.847 1.00 93.94 84 PRO A C 1
ATOM 627 O O . PRO A 1 84 ? 2.806 16.791 -6.445 1.00 93.94 84 PRO A O 1
ATOM 630 N N . ASN A 1 85 ? 0.910 16.578 -7.627 1.00 93.31 85 ASN A N 1
ATOM 631 C CA . ASN A 1 85 ? 1.117 15.200 -8.059 1.00 93.31 85 ASN A CA 1
ATOM 632 C C . ASN A 1 85 ? 0.862 15.075 -9.563 1.00 93.31 85 ASN A C 1
ATOM 634 O O . ASN A 1 85 ? -0.010 15.743 -10.115 1.00 93.31 85 ASN A O 1
ATOM 638 N N . PHE A 1 86 ? 1.611 14.192 -10.223 1.00 92.06 86 PHE A N 1
ATOM 639 C CA . PHE A 1 86 ? 1.472 13.908 -11.658 1.00 92.06 86 PHE A CA 1
ATOM 640 C C . PHE A 1 86 ? 0.548 12.714 -11.958 1.00 92.06 86 PHE A C 1
ATOM 642 O O . PHE A 1 86 ? 0.225 12.470 -13.115 1.00 92.06 86 PHE A O 1
ATOM 649 N N . THR A 1 87 ? 0.146 11.955 -10.936 1.00 92.50 87 THR A N 1
ATOM 650 C CA . THR A 1 87 ? -0.803 10.834 -11.014 1.00 92.50 87 THR A CA 1
ATOM 651 C C . THR A 1 87 ? -1.496 10.668 -9.661 1.00 92.50 87 THR A C 1
ATOM 653 O O . THR A 1 87 ? -0.960 11.097 -8.637 1.00 92.50 87 THR A O 1
ATOM 656 N N . TYR A 1 88 ? -2.673 10.049 -9.658 1.00 92.00 88 TYR A N 1
ATOM 657 C CA . TYR A 1 88 ? -3.479 9.793 -8.467 1.00 92.00 88 TYR A CA 1
ATOM 658 C C . TYR A 1 88 ? -4.008 8.367 -8.512 1.00 92.00 88 TYR A C 1
ATOM 660 O O . TYR A 1 88 ? -4.472 7.926 -9.561 1.00 92.00 88 TYR A O 1
ATOM 668 N N . SER A 1 89 ? -3.971 7.675 -7.375 1.00 91.38 89 SER A N 1
ATOM 669 C CA . SER A 1 89 ? -4.427 6.289 -7.242 1.00 91.38 89 SER A CA 1
ATOM 670 C C . SER A 1 89 ? -5.764 6.252 -6.507 1.00 91.38 89 SER A C 1
ATOM 672 O O . SER A 1 89 ? -5.772 6.306 -5.276 1.00 91.38 89 SER A O 1
ATOM 674 N N . PRO A 1 90 ? -6.900 6.216 -7.226 1.00 93.06 90 PRO A N 1
ATOM 675 C CA . PRO A 1 90 ? -8.199 6.145 -6.589 1.00 93.06 90 PRO A CA 1
ATOM 676 C C . PRO A 1 90 ? -8.425 4.753 -5.997 1.00 93.06 90 PRO A C 1
ATOM 678 O O . PRO A 1 90 ? -8.068 3.727 -6.585 1.00 93.06 90 PRO A O 1
ATOM 681 N N . ILE A 1 91 ? -9.053 4.747 -4.827 1.00 95.81 91 ILE A N 1
ATOM 682 C CA . ILE A 1 91 ? -9.462 3.549 -4.103 1.00 95.81 91 ILE A CA 1
ATOM 683 C C . ILE A 1 91 ? -10.891 3.722 -3.593 1.00 95.81 91 ILE A C 1
ATOM 685 O O . ILE A 1 91 ? -11.356 4.847 -3.400 1.00 95.81 91 ILE A O 1
ATOM 689 N N . ALA A 1 92 ? -11.575 2.612 -3.350 1.00 96.44 92 ALA A N 1
ATOM 690 C CA . ALA A 1 92 ? -12.834 2.591 -2.616 1.00 96.44 92 ALA A CA 1
ATOM 691 C C . ALA A 1 92 ? -12.837 1.397 -1.665 1.00 96.44 92 ALA A C 1
ATOM 693 O O . ALA A 1 92 ? -12.431 0.300 -2.048 1.00 96.44 92 ALA A O 1
ATOM 694 N N . GLN A 1 93 ? -13.282 1.614 -0.431 1.00 96.75 93 GLN A N 1
ATOM 695 C CA . GLN A 1 93 ? -13.311 0.587 0.604 1.00 96.75 93 GLN A CA 1
ATOM 696 C C . GLN A 1 93 ? -14.665 0.579 1.299 1.00 96.75 93 GLN A C 1
ATOM 698 O O . GLN A 1 93 ? -15.239 1.635 1.563 1.00 96.75 93 GLN A O 1
ATOM 703 N N . ALA A 1 94 ? -15.163 -0.620 1.578 1.00 96.44 94 ALA A N 1
ATOM 704 C CA . ALA A 1 94 ? -16.364 -0.853 2.364 1.00 96.44 94 ALA A CA 1
ATOM 705 C C . ALA A 1 94 ? -16.047 -1.899 3.433 1.00 96.44 94 ALA A C 1
ATOM 707 O O . ALA A 1 94 ? -15.468 -2.940 3.116 1.00 96.44 94 ALA A O 1
ATOM 708 N N . LEU A 1 95 ? -16.396 -1.594 4.681 1.00 96.75 95 LEU A N 1
ATOM 709 C CA . LEU A 1 95 ? -16.187 -2.464 5.833 1.00 96.75 95 LEU A CA 1
ATOM 710 C C . LEU A 1 95 ? -17.544 -2.828 6.429 1.00 96.75 95 LEU A C 1
ATOM 712 O O . LEU A 1 95 ? -18.414 -1.969 6.582 1.00 96.75 95 LEU A O 1
ATOM 716 N N . GLU A 1 96 ? -17.687 -4.096 6.777 1.00 97.25 96 GLU A N 1
ATOM 717 C CA . GLU A 1 96 ? -18.713 -4.590 7.683 1.00 97.25 96 GLU A CA 1
ATOM 718 C C . GLU A 1 96 ? -18.113 -4.660 9.086 1.00 97.25 96 GLU A C 1
ATOM 720 O O . GLU A 1 96 ? -16.955 -5.053 9.244 1.00 97.25 96 GLU A O 1
ATOM 725 N N . VAL A 1 97 ? -18.878 -4.238 10.091 1.00 96.88 97 VAL A N 1
ATOM 726 C CA . VAL A 1 97 ? -18.427 -4.202 11.484 1.00 96.88 97 VAL A CA 1
ATOM 727 C C . VAL A 1 97 ? -19.505 -4.752 12.400 1.00 96.88 97 VAL A C 1
ATOM 729 O O . VAL A 1 97 ? -20.691 -4.502 12.179 1.00 96.88 97 VAL A O 1
ATOM 732 N N . GLU A 1 98 ? -19.084 -5.429 13.460 1.00 96.88 98 GLU A N 1
ATOM 733 C CA . GLU A 1 98 ? -19.942 -5.755 14.596 1.00 96.88 98 GLU A CA 1
ATOM 734 C C . GLU A 1 98 ? -19.391 -5.056 15.835 1.00 96.88 98 GLU A C 1
ATOM 736 O O . GLU A 1 98 ? -18.180 -5.039 16.058 1.00 96.88 98 GLU A O 1
ATOM 741 N N . VAL A 1 99 ? -20.282 -4.446 16.617 1.00 97.38 99 VAL A N 1
ATOM 742 C CA . VAL A 1 99 ? -19.930 -3.723 17.841 1.00 97.38 99 VAL A CA 1
ATOM 743 C C . VAL A 1 99 ? -20.732 -4.311 18.988 1.00 97.38 99 VAL A C 1
ATOM 745 O O . VAL A 1 99 ? -21.964 -4.276 18.963 1.00 97.38 99 VAL A O 1
ATOM 748 N N . ASP A 1 100 ? -20.042 -4.811 20.005 1.00 97.50 100 ASP A N 1
ATOM 749 C CA . ASP A 1 100 ? -20.667 -5.144 21.277 1.00 97.50 100 ASP A CA 1
ATOM 750 C C . ASP A 1 100 ? -20.889 -3.850 22.068 1.00 97.50 100 ASP A C 1
ATOM 752 O O . ASP A 1 100 ? -19.952 -3.175 22.496 1.00 97.50 100 ASP A O 1
ATOM 756 N N . THR A 1 101 ? -22.154 -3.479 22.257 1.00 95.38 101 THR A N 1
ATOM 757 C CA . THR A 1 101 ? -22.518 -2.228 22.930 1.00 95.38 101 THR A CA 1
ATOM 758 C C . THR A 1 101 ? -22.307 -2.249 24.443 1.00 95.38 101 THR A C 1
ATOM 760 O O . THR A 1 101 ? -22.341 -1.190 25.064 1.00 95.38 101 THR A O 1
ATOM 763 N N . GLU A 1 102 ? -22.125 -3.424 2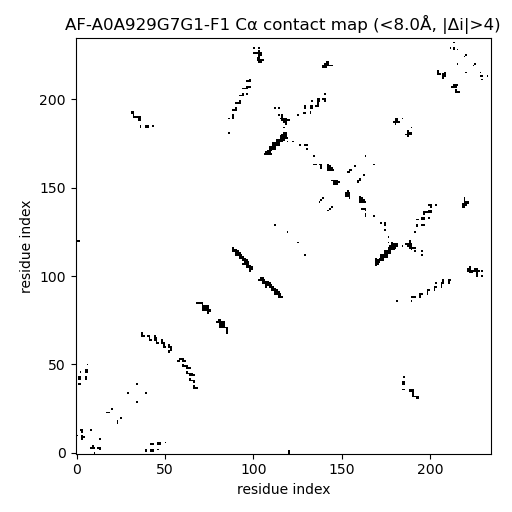5.051 1.00 96.12 102 GLU A N 1
ATOM 764 C CA . GLU A 1 102 ? -21.881 -3.573 26.490 1.00 96.12 102 GLU A CA 1
ATOM 765 C C . GLU A 1 102 ? -20.384 -3.516 26.829 1.00 96.12 102 GLU A C 1
ATOM 767 O O . GLU A 1 102 ? -20.023 -3.095 27.931 1.00 96.12 102 GLU A O 1
ATOM 772 N N . THR A 1 103 ? -19.512 -3.913 25.895 1.00 97.06 103 THR A N 1
ATOM 773 C CA . THR A 1 103 ? -18.053 -3.999 26.113 1.00 97.06 103 THR A CA 1
ATOM 774 C C . THR A 1 103 ? -17.237 -3.013 25.275 1.00 97.06 103 THR A C 1
ATOM 776 O O . THR A 1 103 ? -16.109 -2.683 25.645 1.00 97.06 103 THR A O 1
ATOM 779 N N . GLY A 1 104 ? -17.793 -2.524 24.164 1.00 96.00 104 GLY A N 1
ATOM 780 C CA . GLY A 1 104 ? -17.087 -1.740 23.152 1.00 96.00 104 GLY A CA 1
ATOM 781 C C . GLY A 1 104 ? -16.199 -2.578 22.227 1.00 96.00 104 GLY A C 1
ATOM 782 O O . GLY A 1 104 ? -15.491 -2.007 21.399 1.00 96.00 104 GLY A O 1
ATOM 783 N N . GLU A 1 105 ? -16.203 -3.911 22.354 1.00 96.25 105 GLU A N 1
ATOM 784 C CA . GLU A 1 105 ? -15.457 -4.787 21.451 1.00 96.25 105 GLU A CA 1
ATOM 785 C C . GLU A 1 105 ? -15.967 -4.653 20.010 1.00 96.25 105 GLU A C 1
ATOM 787 O O . GLU A 1 105 ? -17.165 -4.520 19.753 1.00 96.25 105 GLU A O 1
ATOM 792 N N . LEU A 1 106 ? -15.025 -4.671 19.067 1.00 94.06 106 LEU A N 1
ATOM 793 C CA . LEU A 1 106 ? -15.261 -4.452 17.647 1.00 94.06 106 LEU A CA 1
ATOM 794 C C . LEU A 1 106 ? -14.643 -5.598 16.850 1.00 94.06 106 LEU A C 1
ATOM 796 O O . LEU A 1 106 ? -13.463 -5.907 17.021 1.00 94.06 106 LEU A O 1
ATOM 800 N N . THR A 1 107 ? -15.407 -6.157 15.918 1.00 94.75 107 THR A N 1
ATOM 801 C CA . THR A 1 107 ? -14.900 -7.091 14.907 1.00 94.75 107 THR A CA 1
ATOM 802 C C . THR A 1 107 ? -15.167 -6.551 13.504 1.00 94.75 107 THR A C 1
ATOM 804 O O . THR A 1 107 ? -16.060 -5.729 13.283 1.00 94.75 107 THR A O 1
ATOM 807 N N . VAL A 1 108 ? -14.361 -6.999 12.538 1.00 95.81 108 VAL A N 1
ATOM 808 C CA . VAL A 1 108 ? -14.492 -6.646 11.116 1.00 95.81 108 VAL A CA 1
ATOM 809 C C . VAL A 1 108 ? -14.641 -7.946 10.324 1.00 95.81 108 VAL A C 1
ATOM 811 O O . VAL A 1 108 ? -13.633 -8.491 9.869 1.00 95.81 108 VAL A O 1
ATOM 814 N N . PRO A 1 109 ? -15.867 -8.486 10.176 1.00 95.31 109 PRO A N 1
ATOM 815 C CA . PRO A 1 109 ? -16.073 -9.762 9.491 1.00 95.31 109 PRO A CA 1
ATOM 816 C C . PRO A 1 109 ? -15.645 -9.701 8.025 1.00 95.31 109 PRO A C 1
ATOM 818 O O . PRO A 1 109 ? -15.012 -10.621 7.506 1.00 95.31 109 PRO A O 1
ATOM 821 N N . ARG A 1 110 ? -15.950 -8.580 7.359 1.00 96.06 110 ARG A N 1
ATOM 822 C CA . ARG A 1 110 ? -15.715 -8.415 5.929 1.00 96.06 110 ARG A CA 1
ATOM 823 C C . ARG A 1 110 ? -15.182 -7.038 5.571 1.00 96.06 110 ARG A C 1
ATOM 825 O O . ARG A 1 110 ? -15.652 -6.007 6.049 1.00 96.06 110 ARG A O 1
ATOM 832 N N . ILE A 1 111 ? -14.254 -7.029 4.622 1.00 97.00 111 ILE A N 1
ATOM 833 C CA . ILE A 1 111 ? -13.788 -5.835 3.932 1.00 97.00 111 ILE A CA 1
ATOM 834 C C . ILE A 1 111 ? -13.709 -6.072 2.426 1.00 97.00 111 ILE A C 1
ATOM 836 O O . ILE A 1 111 ? -13.212 -7.093 1.954 1.00 97.00 111 ILE A O 1
ATOM 840 N N . VAL A 1 112 ? -14.159 -5.083 1.659 1.00 97.81 112 VAL A N 1
ATOM 841 C CA . VAL A 1 112 ? -13.990 -5.037 0.205 1.00 97.81 112 VAL A CA 1
ATOM 842 C C . VAL A 1 112 ? -13.133 -3.830 -0.139 1.00 97.81 112 VAL A C 1
ATOM 844 O O . VAL A 1 112 ? -13.486 -2.700 0.196 1.00 97.81 112 VAL A O 1
ATOM 847 N N . THR A 1 113 ? -12.014 -4.064 -0.822 1.00 97.88 113 THR A N 1
ATOM 848 C CA . THR A 1 113 ? -11.096 -3.019 -1.279 1.00 97.88 113 THR A CA 1
ATOM 849 C C . THR A 1 113 ? -10.991 -3.021 -2.799 1.00 97.88 113 THR A C 1
ATOM 851 O O . THR A 1 113 ? -10.494 -3.966 -3.407 1.00 97.88 113 THR A O 1
ATOM 854 N N . VAL A 1 114 ? -11.433 -1.929 -3.417 1.00 97.56 114 VAL A N 1
ATOM 855 C CA . VAL A 1 114 ? -11.300 -1.657 -4.849 1.00 97.56 114 VAL A CA 1
ATOM 856 C C . VAL A 1 114 ? -10.103 -0.742 -5.070 1.00 97.56 114 VAL A C 1
ATOM 858 O O . VAL A 1 114 ? -10.027 0.332 -4.471 1.00 97.56 114 VAL A O 1
ATOM 861 N N . VAL A 1 115 ? -9.187 -1.141 -5.950 1.00 96.88 115 VAL A N 1
ATOM 862 C CA . VAL A 1 115 ? -7.974 -0.373 -6.262 1.00 96.88 115 VAL A CA 1
ATOM 863 C C . VAL A 1 115 ? -7.795 -0.217 -7.763 1.00 96.88 115 VAL A C 1
ATOM 865 O O . VAL A 1 115 ? -7.786 -1.204 -8.496 1.00 96.88 115 VAL A O 1
ATOM 868 N N . ASP A 1 116 ? -7.612 1.017 -8.230 1.00 96.19 116 ASP A N 1
ATOM 869 C CA . ASP A 1 116 ? -7.203 1.272 -9.610 1.00 96.19 116 ASP A CA 1
ATOM 870 C C . ASP A 1 116 ? -5.677 1.314 -9.718 1.00 96.19 116 ASP A C 1
ATOM 872 O O . ASP A 1 116 ? -5.012 2.268 -9.297 1.00 96.19 116 ASP A O 1
ATOM 876 N N . VAL A 1 117 ? -5.125 0.261 -10.313 1.00 95.75 117 VAL A N 1
ATOM 877 C CA . VAL A 1 117 ? -3.676 0.059 -10.461 1.00 95.75 117 VAL A CA 1
ATOM 878 C C . VAL A 1 117 ? -3.163 0.458 -11.842 1.00 95.75 117 VAL A C 1
ATOM 880 O O . VAL A 1 117 ? -1.985 0.261 -12.159 1.00 95.75 117 VAL A O 1
ATOM 883 N N . GLY A 1 118 ? -4.038 0.999 -12.688 1.00 95.25 118 GLY A N 1
ATOM 884 C CA . GLY A 1 118 ? -3.750 1.253 -14.086 1.00 95.25 118 GLY A CA 1
ATOM 885 C C . GLY A 1 118 ? -3.633 -0.034 -14.895 1.00 95.25 118 GLY A C 1
ATOM 886 O O . GLY A 1 118 ? -4.585 -0.459 -15.536 1.00 95.25 118 GLY A O 1
ATOM 887 N N . ARG A 1 119 ? -2.471 -0.680 -14.847 1.00 95.69 119 ARG A N 1
ATOM 888 C CA . ARG A 1 119 ? -2.249 -2.019 -15.397 1.00 95.69 119 ARG A CA 1
ATOM 889 C C . ARG A 1 119 ? -1.583 -2.885 -14.341 1.00 95.69 119 ARG A C 1
ATOM 891 O O . ARG A 1 119 ? -0.557 -2.516 -13.769 1.00 95.69 119 ARG A O 1
ATOM 898 N N . ALA A 1 120 ? -2.131 -4.064 -14.106 1.00 96.00 120 ALA A N 1
ATOM 899 C CA . ALA A 1 120 ? -1.615 -5.016 -13.149 1.00 96.00 120 ALA A CA 1
ATOM 900 C C . ALA A 1 120 ? -0.382 -5.731 -13.719 1.00 96.00 120 ALA A C 1
ATOM 902 O O . ALA A 1 120 ? -0.464 -6.577 -14.606 1.00 96.00 120 ALA A O 1
ATOM 903 N N . VAL A 1 121 ? 0.794 -5.417 -13.171 1.00 95.06 121 VAL A N 1
ATOM 904 C CA . VAL A 1 121 ? 2.042 -6.128 -13.513 1.00 95.06 121 VAL A CA 1
ATOM 905 C C . VAL A 1 121 ? 2.065 -7.515 -12.881 1.00 95.06 121 VAL A C 1
ATOM 907 O O . VAL A 1 121 ? 2.536 -8.475 -13.481 1.00 95.06 121 VAL A O 1
ATOM 910 N N . ASN A 1 122 ? 1.600 -7.613 -11.636 1.00 95.94 122 ASN A N 1
ATOM 911 C CA . ASN A 1 122 ? 1.480 -8.872 -10.917 1.00 95.94 122 ASN A CA 1
ATOM 912 C C . ASN A 1 122 ? 0.269 -8.800 -9.979 1.00 95.94 122 ASN A C 1
ATOM 914 O O . ASN A 1 122 ? 0.396 -8.248 -8.883 1.00 95.94 122 ASN A O 1
ATOM 918 N N . PRO A 1 123 ? -0.883 -9.360 -10.388 1.00 96.44 123 PRO A N 1
ATOM 919 C CA . PRO A 1 123 ? -2.101 -9.340 -9.583 1.00 96.44 123 PRO A CA 1
ATOM 920 C C . PRO A 1 123 ? -1.916 -9.913 -8.173 1.00 96.44 123 PRO A C 1
ATOM 922 O O . PRO A 1 123 ? -2.460 -9.368 -7.223 1.00 96.44 123 PRO A O 1
ATOM 925 N N . LYS A 1 124 ? -1.083 -10.951 -8.005 1.00 97.12 124 LYS A N 1
ATOM 926 C CA . LYS A 1 124 ? -0.835 -11.569 -6.691 1.00 97.12 124 LYS A CA 1
ATOM 927 C C . LYS A 1 124 ? -0.051 -10.658 -5.747 1.00 97.12 124 LYS A C 1
ATOM 929 O O . LYS A 1 124 ? -0.350 -10.607 -4.562 1.00 97.12 124 LYS A O 1
ATOM 934 N N . LEU A 1 125 ? 0.954 -9.940 -6.257 1.00 97.00 125 LEU A N 1
ATOM 935 C CA . LEU A 1 125 ? 1.704 -8.974 -5.441 1.00 97.00 125 LEU A CA 1
ATOM 936 C C . LEU A 1 125 ? 0.855 -7.751 -5.093 1.00 97.00 125 LEU A C 1
ATOM 938 O O . LEU A 1 125 ? 1.005 -7.205 -4.007 1.00 97.00 125 LEU A O 1
ATOM 942 N N . ILE A 1 126 ? -0.023 -7.336 -6.008 1.00 96.88 126 ILE A N 1
ATOM 943 C CA . ILE A 1 126 ? -1.000 -6.273 -5.765 1.00 96.88 126 ILE A CA 1
ATOM 944 C C . ILE A 1 126 ? -1.948 -6.689 -4.642 1.00 96.88 126 ILE A C 1
ATOM 946 O O . ILE A 1 126 ? -2.076 -5.953 -3.672 1.00 96.88 126 ILE A O 1
ATOM 950 N N . GLN A 1 127 ? -2.536 -7.884 -4.738 1.00 96.88 127 GLN A N 1
ATOM 951 C CA . GLN A 1 127 ? -3.409 -8.436 -3.707 1.00 96.88 127 GLN A CA 1
ATOM 952 C C . GLN A 1 127 ? -2.714 -8.478 -2.339 1.00 96.88 127 GLN A C 1
ATOM 954 O O . GLN A 1 127 ? -3.230 -7.906 -1.388 1.00 96.88 127 GLN A O 1
ATOM 959 N N . GLY A 1 128 ? -1.502 -9.039 -2.253 1.00 96.50 128 GLY A N 1
ATOM 960 C CA . GLY A 1 128 ? -0.766 -9.080 -0.984 1.00 96.50 128 GLY A CA 1
ATOM 961 C C . GLY A 1 128 ? -0.418 -7.693 -0.422 1.00 96.50 128 GLY A C 1
ATOM 962 O O . GLY A 1 128 ? -0.357 -7.517 0.791 1.00 96.50 128 GLY A O 1
ATOM 963 N N . GLN A 1 129 ? -0.214 -6.688 -1.282 1.00 97.12 129 GLN A N 1
ATOM 964 C CA . GLN A 1 129 ? -0.034 -5.300 -0.841 1.00 97.12 129 GLN A CA 1
ATOM 965 C C . GLN A 1 129 ? -1.319 -4.692 -0.278 1.00 97.12 129 GLN A C 1
ATOM 967 O O . GLN A 1 129 ? -1.278 -4.019 0.751 1.00 97.12 129 GLN A O 1
ATOM 972 N N . VAL A 1 130 ? -2.454 -4.947 -0.930 1.00 96.94 130 VAL A N 1
ATOM 973 C CA . VAL A 1 130 ? -3.764 -4.503 -0.445 1.00 96.94 130 VAL A CA 1
ATOM 974 C C . VAL A 1 130 ? -4.084 -5.156 0.896 1.00 96.94 130 VAL A C 1
ATOM 976 O O . VAL A 1 130 ? -4.387 -4.443 1.844 1.00 96.94 130 VAL A O 1
ATOM 979 N N . GLU A 1 131 ? -3.935 -6.474 1.011 1.00 95.50 131 GLU A N 1
ATOM 980 C CA . GLU A 1 131 ? -4.166 -7.219 2.256 1.00 95.50 131 GLU A CA 1
ATOM 981 C C . GLU A 1 131 ? -3.263 -6.719 3.395 1.00 95.50 131 GLU A C 1
ATOM 983 O O . GLU A 1 131 ? -3.742 -6.444 4.493 1.00 95.50 131 GLU A O 1
ATOM 988 N N . GLY A 1 132 ? -1.968 -6.511 3.131 1.00 95.88 132 GLY A N 1
ATOM 989 C CA . GLY A 1 132 ? -1.050 -5.948 4.125 1.00 95.88 132 GLY A CA 1
ATOM 990 C C . GLY A 1 132 ? -1.442 -4.534 4.568 1.00 95.88 132 GLY A C 1
ATOM 991 O O . GLY A 1 132 ? -1.398 -4.224 5.756 1.00 95.88 132 GLY A O 1
ATOM 992 N N . SER A 1 133 ? -1.881 -3.695 3.627 1.00 96.31 133 SER A N 1
ATOM 993 C CA . SER A 1 133 ? -2.353 -2.333 3.909 1.00 96.31 133 SER A CA 1
ATOM 994 C C . SER A 1 133 ? -3.651 -2.316 4.713 1.00 96.31 133 SER A C 1
ATOM 996 O O . SER A 1 133 ? -3.816 -1.461 5.577 1.00 96.31 133 SER A O 1
ATOM 998 N N . VAL A 1 134 ? -4.559 -3.257 4.442 1.00 95.88 134 VAL A N 1
ATOM 999 C CA . VAL A 1 134 ? -5.797 -3.452 5.206 1.00 95.88 134 VAL A CA 1
ATOM 1000 C C . VAL A 1 134 ? -5.465 -3.769 6.658 1.00 95.88 134 VAL A C 1
ATOM 1002 O O . VAL A 1 134 ? -5.933 -3.071 7.552 1.00 95.88 134 VAL A O 1
ATOM 1005 N N . VAL A 1 135 ? -4.617 -4.773 6.897 1.00 95.94 135 VAL A N 1
ATOM 1006 C CA . VAL A 1 135 ? -4.236 -5.181 8.256 1.00 95.94 135 VAL A CA 1
ATOM 1007 C C . VAL A 1 135 ? -3.518 -4.044 8.982 1.00 95.94 135 VAL A C 1
ATOM 1009 O O . VAL A 1 135 ? -3.855 -3.740 10.121 1.00 95.94 135 VAL A O 1
ATOM 1012 N N . GLN A 1 136 ? -2.588 -3.356 8.315 1.00 97.19 136 GLN A N 1
ATOM 1013 C CA . GLN A 1 136 ? -1.890 -2.209 8.899 1.00 97.19 136 GLN A CA 1
ATOM 1014 C C . GLN A 1 136 ? -2.841 -1.038 9.202 1.00 97.19 136 GLN A C 1
ATOM 1016 O O . GLN A 1 136 ? -2.729 -0.403 10.246 1.00 97.19 136 GLN A O 1
ATOM 1021 N N . GLY A 1 137 ? -3.796 -0.753 8.315 1.00 96.75 137 GLY A N 1
ATOM 1022 C CA . GLY A 1 137 ? -4.801 0.285 8.535 1.00 96.75 137 GLY A CA 1
ATOM 1023 C C . GLY A 1 137 ? -5.757 -0.050 9.682 1.00 96.75 137 GLY A C 1
ATOM 1024 O O . GLY A 1 137 ? -6.142 0.847 10.427 1.00 96.75 137 GLY A O 1
ATOM 1025 N N . LEU A 1 138 ? -6.108 -1.329 9.856 1.00 96.06 138 LEU A N 1
ATOM 1026 C CA . LEU A 1 138 ? -6.904 -1.794 10.993 1.00 96.06 138 LEU A CA 1
ATOM 1027 C C . LEU A 1 138 ? -6.114 -1.662 12.295 1.00 96.06 138 LEU A C 1
ATOM 1029 O O . LEU A 1 138 ? -6.637 -1.101 13.250 1.00 96.06 138 LEU A O 1
ATOM 1033 N N . GLY A 1 139 ? -4.842 -2.074 12.306 1.00 96.38 139 GLY A N 1
ATOM 1034 C CA . GLY A 1 139 ? -3.932 -1.865 13.435 1.00 96.38 139 GLY A CA 1
ATOM 1035 C C . GLY A 1 139 ? -3.885 -0.406 13.869 1.00 96.38 139 GLY A C 1
ATOM 1036 O O . GLY A 1 139 ? -4.208 -0.101 15.016 1.00 96.38 139 GLY A O 1
ATOM 1037 N N . TYR A 1 140 ? -3.612 0.496 12.925 1.00 96.81 140 TYR A N 1
ATOM 1038 C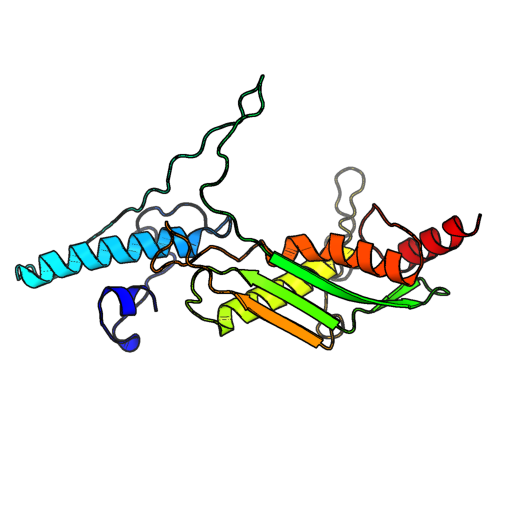 CA . TYR A 1 140 ? -3.658 1.942 13.144 1.00 96.81 140 TYR A CA 1
ATOM 1039 C C . TYR A 1 140 ? -4.995 2.427 13.724 1.00 96.81 140 TYR A C 1
ATOM 1041 O O . TYR A 1 140 ? -5.021 3.297 14.593 1.00 96.81 140 TYR A O 1
ATOM 1049 N N . ALA A 1 141 ? -6.114 1.883 13.245 1.00 96.50 141 ALA A N 1
ATOM 1050 C CA . ALA A 1 141 ? -7.434 2.347 13.637 1.00 96.50 141 ALA A CA 1
ATOM 1051 C C . ALA A 1 141 ? -7.900 1.824 15.004 1.00 96.50 141 ALA A C 1
ATOM 1053 O O . ALA A 1 141 ? -8.683 2.518 15.647 1.00 96.50 141 ALA A O 1
ATOM 1054 N N . VAL A 1 142 ? -7.467 0.637 15.451 1.00 95.75 142 VAL A N 1
ATOM 1055 C CA . VAL A 1 142 ? -8.072 -0.042 16.622 1.00 95.75 142 VAL A CA 1
ATOM 1056 C C . VAL A 1 142 ? -7.085 -0.512 17.697 1.00 95.75 142 VAL A C 1
ATOM 1058 O O . VAL A 1 142 ? -7.508 -0.746 18.826 1.00 95.75 142 VAL A O 1
ATOM 1061 N N . LEU A 1 143 ? -5.789 -0.642 17.390 1.00 94.50 143 LEU A N 1
ATOM 1062 C CA . LEU A 1 143 ? -4.801 -1.269 18.289 1.00 94.50 143 LEU A CA 1
ATOM 1063 C C . LEU A 1 143 ? -3.594 -0.378 18.599 1.00 94.50 143 LEU A C 1
ATOM 1065 O O . LEU A 1 143 ? -3.121 -0.335 19.734 1.00 94.50 143 LEU A O 1
ATOM 1069 N N . GLU A 1 144 ? -3.059 0.294 17.587 1.00 95.88 144 GLU A N 1
ATOM 1070 C CA . GLU A 1 144 ? -1.758 0.950 17.645 1.00 95.88 144 GLU A CA 1
ATOM 1071 C C . GLU A 1 144 ? -1.818 2.292 18.391 1.00 95.88 144 GLU A C 1
ATOM 1073 O O . GLU A 1 144 ? -2.151 3.329 17.819 1.00 95.88 144 GLU A O 1
ATOM 1078 N N . ASP A 1 145 ? -1.442 2.278 19.675 1.00 94.69 145 ASP A N 1
ATOM 1079 C CA . ASP A 1 145 ? -1.386 3.467 20.534 1.00 94.69 145 ASP A CA 1
ATOM 1080 C C . ASP A 1 145 ? 0.057 3.829 20.944 1.00 94.69 145 ASP A C 1
ATOM 1082 O O . ASP A 1 145 ? 0.701 3.199 21.799 1.00 94.69 145 ASP A O 1
ATOM 1086 N N . PHE A 1 146 ? 0.608 4.862 20.300 1.00 94.81 146 PHE A N 1
ATOM 1087 C CA . PHE A 1 146 ? 1.961 5.345 20.578 1.00 94.81 146 PHE A CA 1
ATOM 1088 C C . PHE A 1 146 ? 1.964 6.397 21.692 1.00 94.81 146 PHE A C 1
ATOM 1090 O O . PHE A 1 146 ? 1.910 7.606 21.454 1.00 94.81 146 PHE A O 1
ATOM 1097 N N . LEU A 1 147 ? 2.100 5.934 22.932 1.00 95.00 147 LEU A N 1
ATOM 1098 C CA . LEU A 1 147 ? 2.055 6.789 24.110 1.00 95.00 147 LEU A CA 1
ATOM 1099 C C . LEU A 1 147 ? 3.422 7.388 24.445 1.00 95.00 147 LEU A C 1
ATOM 1101 O O . LEU A 1 147 ? 4.453 6.704 24.484 1.00 95.00 147 LEU A O 1
ATOM 1105 N N . THR A 1 148 ? 3.424 8.681 24.774 1.00 97.06 148 THR A N 1
ATOM 1106 C CA . THR A 1 148 ? 4.614 9.398 25.241 1.00 97.06 148 THR A CA 1
ATOM 1107 C C . THR A 1 148 ? 4.314 10.227 26.483 1.00 97.06 148 THR A C 1
ATOM 1109 O O . THR A 1 148 ? 3.244 10.812 26.617 1.00 97.06 148 THR A O 1
ATOM 1112 N N . GLU A 1 149 ? 5.283 10.315 27.391 1.00 97.31 149 GLU A N 1
ATOM 1113 C CA . GLU A 1 149 ? 5.212 11.194 28.554 1.00 97.31 149 GLU A CA 1
ATOM 1114 C C . GLU A 1 149 ? 6.568 11.865 28.780 1.00 97.31 149 GLU A C 1
ATOM 1116 O O . GLU A 1 149 ? 7.602 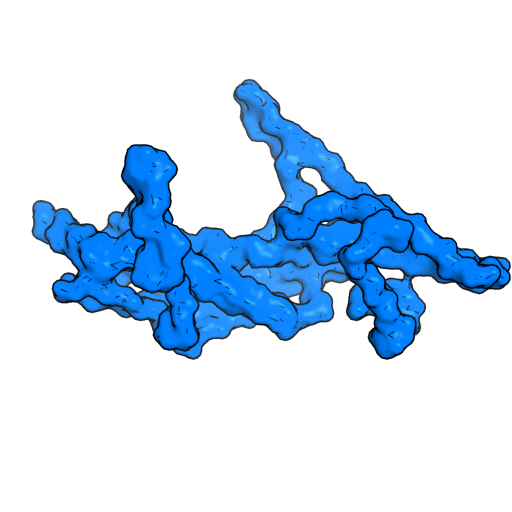11.203 28.879 1.00 97.31 149 GLU A O 1
ATOM 1121 N N . ARG A 1 150 ? 6.577 13.205 28.858 1.00 96.50 150 ARG A N 1
ATOM 1122 C CA . ARG A 1 150 ? 7.784 14.015 29.134 1.00 96.50 150 ARG A CA 1
ATOM 1123 C C . ARG A 1 150 ? 8.983 13.629 28.247 1.00 96.50 150 ARG A C 1
ATOM 1125 O O . ARG A 1 150 ? 10.115 13.536 28.719 1.00 96.50 150 ARG A O 1
ATOM 1132 N N . GLY A 1 151 ? 8.723 13.381 26.960 1.00 95.94 151 GLY A N 1
ATOM 1133 C CA . GLY A 1 151 ? 9.740 13.009 25.969 1.00 95.94 151 GLY A CA 1
ATOM 1134 C C . GLY A 1 151 ? 10.216 11.553 26.039 1.00 95.94 151 GLY A C 1
ATOM 1135 O O . GLY A 1 151 ? 11.192 11.206 25.378 1.00 95.94 151 GLY A O 1
ATOM 1136 N N . ARG A 1 152 ? 9.559 10.695 26.828 1.00 96.69 152 ARG A N 1
ATOM 1137 C CA . ARG A 1 152 ? 9.834 9.255 26.896 1.00 96.69 152 ARG A CA 1
ATOM 1138 C C . ARG A 1 152 ? 8.687 8.472 26.270 1.00 96.69 152 ARG A C 1
ATOM 1140 O O . ARG A 1 152 ? 7.532 8.707 26.609 1.00 96.69 152 ARG A O 1
ATOM 1147 N N . THR A 1 153 ? 9.012 7.514 25.410 1.00 97.69 153 THR A N 1
ATOM 1148 C CA . THR A 1 153 ? 8.041 6.540 24.897 1.00 97.69 153 THR A CA 1
ATOM 1149 C C . THR A 1 153 ? 7.618 5.586 26.011 1.00 97.69 153 THR A C 1
ATOM 1151 O O . THR A 1 153 ? 8.473 4.977 26.659 1.00 97.69 153 THR A O 1
ATOM 1154 N N . LEU A 1 154 ? 6.309 5.456 26.225 1.00 97.06 154 LEU A N 1
ATOM 1155 C CA . LEU A 1 154 ? 5.715 4.546 27.208 1.00 97.06 154 LEU A CA 1
ATOM 1156 C C . LEU A 1 154 ? 5.399 3.171 26.607 1.00 97.06 154 LEU A C 1
ATOM 1158 O O . LEU A 1 154 ? 5.446 2.170 27.321 1.00 97.06 154 LEU A O 1
ATOM 1162 N N . THR A 1 155 ? 5.179 3.099 25.291 1.00 96.31 155 THR A N 1
ATOM 1163 C CA . THR A 1 155 ? 4.905 1.860 24.547 1.00 96.31 155 THR A CA 1
ATOM 1164 C C . THR A 1 155 ? 6.064 1.444 23.611 1.00 96.31 155 THR A C 1
ATOM 1166 O O . THR A 1 155 ? 5.878 1.323 22.408 1.00 96.31 155 THR A O 1
ATOM 1169 N N . PRO A 1 156 ? 7.311 1.235 24.101 1.00 96.12 156 PRO A N 1
ATOM 1170 C CA . PRO A 1 156 ? 8.461 0.980 23.221 1.00 96.12 156 PRO A CA 1
ATOM 1171 C C . PRO A 1 156 ? 8.602 -0.481 22.756 1.00 96.12 156 PRO A C 1
ATOM 1173 O O . PRO A 1 156 ? 9.515 -0.783 21.992 1.00 96.12 156 PRO A O 1
ATOM 1176 N N . ASN A 1 157 ? 7.770 -1.402 23.252 1.00 96.31 157 ASN A N 1
ATOM 1177 C CA . ASN A 1 157 ? 7.901 -2.841 23.016 1.00 96.31 157 ASN A CA 1
ATOM 1178 C C . ASN A 1 157 ? 6.633 -3.389 22.355 1.00 96.31 157 ASN A C 1
ATOM 1180 O O . ASN A 1 157 ? 5.552 -2.873 22.599 1.00 96.31 157 ASN A O 1
ATOM 1184 N N . LEU A 1 158 ? 6.728 -4.510 21.635 1.00 94.69 158 LEU A N 1
ATOM 1185 C CA . LEU A 1 158 ? 5.561 -5.165 21.012 1.00 94.69 158 LEU A CA 1
ATOM 1186 C C . LEU A 1 158 ? 4.531 -5.714 22.016 1.00 94.69 158 LEU A C 1
ATOM 1188 O O . LEU A 1 158 ? 3.415 -6.046 21.643 1.00 94.69 158 LEU A O 1
ATOM 1192 N N . SER A 1 159 ? 4.896 -5.827 23.295 1.00 93.94 159 SER A N 1
ATOM 1193 C CA . SER A 1 159 ? 3.955 -6.179 24.365 1.00 93.94 159 SER A CA 1
ATOM 1194 C C . SER A 1 159 ? 3.155 -4.982 24.885 1.00 93.94 159 SER A C 1
ATOM 1196 O O . SER A 1 159 ? 2.256 -5.171 25.695 1.00 93.94 159 SER A O 1
ATOM 1198 N N . THR A 1 160 ? 3.543 -3.756 24.517 1.00 93.00 160 THR A N 1
ATOM 1199 C CA . THR A 1 160 ? 2.904 -2.507 24.963 1.00 93.00 160 THR A CA 1
ATOM 1200 C C . THR A 1 160 ? 2.398 -1.652 23.803 1.00 93.00 160 THR A C 1
ATOM 1202 O O . THR A 1 160 ? 1.449 -0.907 23.994 1.00 93.00 160 THR A O 1
ATOM 1205 N N . TYR A 1 161 ? 2.988 -1.778 22.615 1.00 95.81 161 TYR A N 1
ATOM 1206 C CA . TYR A 1 161 ? 2.468 -1.285 21.344 1.00 95.81 161 TYR A CA 1
ATOM 1207 C C . TYR A 1 161 ? 1.963 -2.480 20.543 1.00 95.81 161 TYR A C 1
ATOM 1209 O O . TYR A 1 161 ? 2.760 -3.269 20.023 1.00 95.81 161 TYR A O 1
ATOM 1217 N N . LEU A 1 162 ? 0.646 -2.656 20.522 1.00 94.81 162 LEU A N 1
ATOM 1218 C CA . LEU A 1 162 ? 0.026 -3.833 19.936 1.00 94.81 162 LEU A CA 1
ATOM 1219 C C . LEU A 1 162 ? -0.059 -3.678 18.419 1.00 94.81 162 LEU A C 1
ATOM 1221 O O . LEU A 1 162 ? -0.571 -2.685 17.913 1.00 94.81 162 LEU A O 1
ATOM 1225 N N . LEU A 1 163 ? 0.445 -4.685 17.711 1.00 95.25 163 LEU A N 1
ATOM 1226 C CA . LEU A 1 163 ? 0.250 -4.845 16.276 1.00 95.25 163 LEU A CA 1
ATOM 1227 C C . LEU A 1 163 ? -0.799 -5.934 16.033 1.00 95.25 163 LEU A C 1
ATOM 1229 O O . LEU A 1 163 ? -0.864 -6.879 16.827 1.00 95.25 163 LEU A O 1
ATOM 1233 N N . PRO A 1 164 ? -1.547 -5.863 14.920 1.00 94.75 164 PRO A N 1
ATOM 1234 C CA . PRO A 1 164 ? -2.414 -6.952 14.499 1.00 94.75 164 PRO A CA 1
ATOM 1235 C C . PRO A 1 164 ? -1.665 -8.284 14.408 1.00 94.75 164 PRO A C 1
ATOM 1237 O O . PRO A 1 164 ? -0.559 -8.380 13.864 1.00 94.75 164 PRO A O 1
ATOM 1240 N N . THR A 1 165 ? -2.298 -9.329 14.914 1.00 94.62 165 THR A N 1
ATOM 1241 C CA . THR A 1 165 ? -1.878 -10.721 14.793 1.00 94.62 165 THR A CA 1
ATOM 1242 C C . THR A 1 165 ? -2.726 -11.444 13.745 1.00 94.62 165 THR A C 1
ATOM 1244 O O . THR A 1 165 ? -3.643 -10.880 13.155 1.00 94.62 165 THR A O 1
ATOM 1247 N N . ALA A 1 166 ? -2.439 -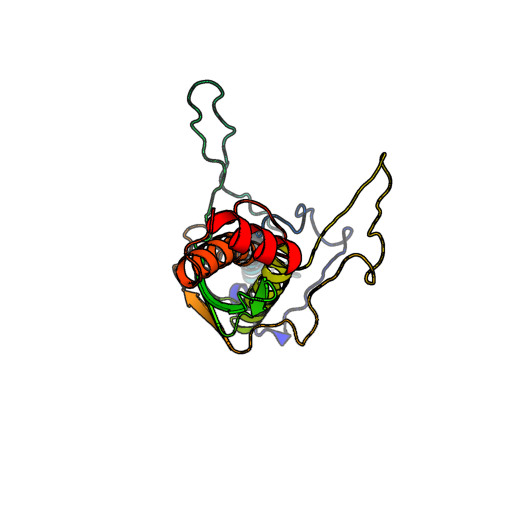12.725 13.498 1.00 92.62 166 ALA A N 1
ATOM 1248 C CA . ALA A 1 166 ? -3.183 -13.514 12.516 1.00 92.62 166 ALA A CA 1
ATOM 1249 C C . ALA A 1 166 ? -4.677 -13.690 12.853 1.00 92.62 166 ALA A C 1
ATOM 1251 O O . ALA A 1 166 ? -5.447 -13.993 11.949 1.00 92.62 166 ALA A O 1
ATOM 1252 N N . VAL A 1 167 ? -5.078 -13.525 14.120 1.00 90.56 167 VAL A N 1
ATOM 1253 C CA . VAL A 1 167 ? -6.488 -13.631 14.539 1.00 90.56 167 VAL A CA 1
ATOM 1254 C C . VAL A 1 167 ? -7.240 -12.301 14.462 1.00 90.56 167 VAL A C 1
ATOM 1256 O O . VAL A 1 167 ? -8.457 -12.304 14.571 1.00 90.56 167 VAL A O 1
ATOM 1259 N N . ASP A 1 168 ? -6.530 -11.191 14.239 1.00 89.88 168 ASP A N 1
ATOM 1260 C CA . ASP A 1 168 ? -7.116 -9.849 14.094 1.00 89.88 168 ASP A CA 1
ATOM 1261 C C . ASP A 1 168 ? -7.405 -9.499 12.621 1.00 89.88 168 ASP A C 1
ATOM 1263 O O . ASP A 1 168 ? -7.922 -8.427 12.306 1.00 89.88 168 ASP A O 1
ATOM 1267 N N . VAL A 1 169 ? -7.025 -10.383 11.693 1.00 90.62 169 VAL A N 1
ATOM 1268 C CA . VAL A 1 169 ? -7.265 -10.209 10.256 1.00 90.62 169 VAL A CA 1
ATOM 1269 C C . VAL A 1 169 ? -8.747 -10.474 9.955 1.00 90.62 169 VAL A C 1
ATOM 1271 O O . VAL A 1 169 ? -9.275 -11.465 10.461 1.00 90.62 169 VAL A O 1
ATOM 1274 N N . PRO A 1 170 ? -9.409 -9.656 9.107 1.00 90.94 170 PRO A N 1
ATOM 1275 C CA . PRO A 1 170 ? -10.786 -9.908 8.684 1.00 90.94 170 PRO A CA 1
ATOM 1276 C C . PRO A 1 170 ? -10.978 -11.316 8.117 1.00 90.94 170 PRO A C 1
ATOM 1278 O O . PRO A 1 170 ? -10.120 -11.804 7.376 1.00 90.94 170 PRO A O 1
ATOM 1281 N N . GLU A 1 171 ? -12.119 -11.940 8.413 1.00 88.75 171 GLU A N 1
ATOM 1282 C CA . GLU A 1 171 ? -12.446 -13.277 7.897 1.00 88.75 171 GLU A CA 1
ATOM 1283 C C . GLU A 1 171 ? -12.543 -13.270 6.366 1.00 88.75 171 GLU A C 1
ATOM 1285 O O . GLU A 1 171 ? -12.023 -14.161 5.690 1.00 88.75 171 GLU A O 1
ATOM 1290 N N . GLU A 1 172 ? -13.157 -12.219 5.816 1.00 93.25 172 GLU A N 1
ATOM 1291 C CA . GLU A 1 172 ? -13.314 -12.011 4.382 1.00 93.25 172 GLU A CA 1
ATOM 1292 C C . GLU A 1 172 ? -12.656 -10.697 3.931 1.00 93.25 172 GLU A C 1
ATOM 1294 O O . GLU A 1 172 ? -13.225 -9.614 4.067 1.00 93.25 172 GLU A O 1
ATOM 1299 N N . ALA A 1 173 ? -11.463 -10.784 3.335 1.00 94.50 173 ALA A N 1
ATOM 1300 C CA . ALA A 1 173 ? -10.772 -9.647 2.721 1.00 94.50 173 ALA A CA 1
ATOM 1301 C C . ALA A 1 173 ? -10.763 -9.758 1.186 1.00 94.50 173 ALA A C 1
ATOM 1303 O O . ALA A 1 173 ? -9.957 -10.475 0.592 1.00 94.50 173 ALA A O 1
ATOM 1304 N N . GLU A 1 174 ? -11.663 -9.032 0.521 1.00 96.44 174 GLU A N 1
ATOM 1305 C CA . GLU A 1 174 ? -11.812 -9.054 -0.935 1.00 96.44 174 GLU A CA 1
ATOM 1306 C C . GLU A 1 174 ? -11.029 -7.909 -1.596 1.00 96.44 174 GLU A C 1
ATOM 1308 O O . GLU A 1 174 ? -11.222 -6.735 -1.278 1.00 96.44 174 GLU A O 1
ATOM 1313 N N . THR A 1 175 ? -10.163 -8.244 -2.559 1.00 97.19 175 THR A N 1
ATOM 1314 C CA . THR A 1 175 ? -9.432 -7.259 -3.372 1.00 97.19 175 THR A CA 1
ATOM 1315 C C . THR A 1 175 ? -9.952 -7.254 -4.806 1.00 97.19 175 THR A C 1
ATOM 1317 O O . THR A 1 175 ? -9.790 -8.228 -5.542 1.00 97.19 175 THR A O 1
ATOM 1320 N N . LEU A 1 176 ? -10.510 -6.122 -5.232 1.00 97.62 176 LEU A N 1
ATOM 1321 C CA . LEU A 1 176 ? -10.976 -5.887 -6.595 1.00 97.62 176 LEU A CA 1
ATOM 1322 C C . LEU A 1 176 ? -9.982 -4.986 -7.336 1.00 97.62 176 LEU A C 1
ATOM 1324 O O . LEU A 1 176 ? -9.850 -3.797 -7.045 1.00 97.62 176 LEU A O 1
ATOM 1328 N N . ILE A 1 177 ? -9.273 -5.566 -8.306 1.00 97.56 177 ILE A N 1
ATOM 1329 C CA . ILE A 1 177 ? -8.280 -4.857 -9.121 1.00 97.56 177 ILE A CA 1
ATOM 1330 C C . ILE A 1 177 ? -8.977 -4.245 -10.338 1.00 97.56 177 ILE A C 1
ATOM 1332 O O . ILE A 1 177 ? -9.464 -4.965 -11.208 1.00 97.56 177 ILE A O 1
ATOM 1336 N N . LEU A 1 178 ? -8.986 -2.915 -10.410 1.00 97.00 178 LEU A N 1
ATOM 1337 C CA . LEU A 1 178 ? -9.400 -2.161 -11.587 1.00 97.00 178 LEU A CA 1
ATOM 1338 C C . LEU A 1 178 ? -8.178 -1.777 -12.423 1.00 97.00 178 LEU A C 1
ATOM 1340 O O . LEU A 1 178 ? -7.155 -1.336 -11.896 1.00 97.00 178 LEU A O 1
ATOM 1344 N N . GLU A 1 179 ? -8.301 -1.937 -13.739 1.00 96.62 179 GLU A N 1
ATOM 1345 C CA . GLU A 1 179 ? -7.257 -1.591 -14.702 1.00 96.62 179 GLU A CA 1
ATOM 1346 C C . GLU A 1 179 ? -7.712 -0.434 -15.602 1.00 96.62 179 GLU A C 1
ATOM 1348 O O . GLU A 1 179 ? -8.259 -0.651 -16.685 1.00 96.62 179 GLU A O 1
ATOM 1353 N N . CYS A 1 180 ? -7.490 0.805 -15.150 1.00 95.69 180 CYS A N 1
ATOM 1354 C CA . CYS A 1 180 ? -7.706 2.015 -15.944 1.00 95.69 180 CYS A CA 1
ATOM 1355 C C . CYS A 1 180 ? -6.350 2.641 -16.324 1.00 95.69 180 CYS A C 1
ATOM 1357 O O . CYS A 1 180 ? -5.800 3.411 -15.532 1.00 95.69 180 CYS A O 1
ATOM 1359 N N . PRO A 1 181 ? -5.791 2.342 -17.515 1.00 95.44 181 PRO A N 1
ATOM 1360 C CA . PRO A 1 181 ? -4.404 2.656 -17.854 1.00 95.44 181 PRO A CA 1
ATOM 1361 C C . PRO A 1 181 ? -3.993 4.103 -17.560 1.00 95.44 181 PRO A C 1
ATOM 1363 O O . PRO A 1 181 ? -4.597 5.049 -18.063 1.00 95.44 181 PRO A O 1
ATOM 1366 N N . GLU A 1 182 ? -2.921 4.266 -16.786 1.00 95.19 182 GLU A N 1
ATOM 1367 C CA . GLU A 1 182 ? -2.323 5.561 -16.464 1.00 95.19 182 GLU A CA 1
ATOM 1368 C C . GLU A 1 182 ? -1.546 6.106 -17.679 1.00 95.19 182 GLU A C 1
ATOM 1370 O O . GLU A 1 182 ? -0.557 5.483 -18.075 1.00 95.19 182 GLU A O 1
ATOM 1375 N N . PRO A 1 183 ? -1.924 7.258 -18.271 1.00 93.06 183 PRO A N 1
ATOM 1376 C CA . PRO A 1 183 ? -1.317 7.745 -19.515 1.00 93.06 183 PRO A CA 1
ATOM 1377 C C . PRO A 1 183 ? 0.206 7.918 -19.486 1.00 93.06 183 PRO A C 1
ATOM 1379 O O . PRO A 1 183 ? 0.866 7.707 -20.501 1.00 93.06 183 PRO A O 1
ATOM 1382 N N . ILE A 1 184 ? 0.771 8.297 -18.337 1.00 92.75 184 ILE A N 1
ATOM 1383 C CA . ILE A 1 184 ? 2.225 8.472 -18.157 1.00 92.75 184 ILE A CA 1
ATOM 1384 C C . ILE A 1 184 ? 2.911 7.228 -17.570 1.00 92.75 184 ILE A C 1
ATOM 1386 O O . ILE A 1 184 ? 4.125 7.220 -17.345 1.00 92.75 184 ILE A O 1
ATOM 1390 N N . GLY A 1 185 ? 2.131 6.196 -17.256 1.00 93.69 185 GLY A N 1
ATOM 1391 C CA . GLY A 1 185 ? 2.591 4.965 -16.642 1.00 93.69 185 GLY A CA 1
ATOM 1392 C C . GLY A 1 185 ? 3.242 4.030 -17.662 1.00 93.69 185 GLY A C 1
ATOM 1393 O O . GLY A 1 185 ? 2.754 3.911 -18.789 1.00 93.69 185 GLY A O 1
ATOM 1394 N N . PRO A 1 186 ? 4.304 3.296 -17.290 1.00 95.38 186 PRO A N 1
ATOM 1395 C CA . PRO A 1 186 ? 4.897 2.305 -18.178 1.00 95.38 186 PRO A CA 1
ATOM 1396 C C . PRO A 1 186 ? 3.861 1.216 -18.451 1.00 95.38 186 PRO A C 1
ATOM 1398 O O . PRO A 1 186 ? 3.351 0.608 -17.516 1.00 95.38 186 PRO A O 1
ATOM 1401 N N . TRP A 1 187 ? 3.502 0.998 -19.717 1.00 94.88 187 TRP A N 1
ATOM 1402 C CA . TRP A 1 187 ? 2.388 0.120 -20.114 1.00 94.88 187 TRP A CA 1
ATOM 1403 C C . TRP A 1 187 ? 1.021 0.463 -19.490 1.00 94.88 187 TRP A C 1
ATOM 1405 O O . TRP A 1 187 ? 0.139 -0.396 -19.480 1.00 94.88 187 TRP A O 1
ATOM 1415 N N . GLY A 1 188 ? 0.831 1.678 -18.973 1.00 95.56 188 GLY A N 1
ATOM 1416 C CA . GLY A 1 188 ? -0.384 2.074 -18.258 1.00 95.56 188 GLY A CA 1
ATOM 1417 C C . GLY A 1 188 ? -0.368 1.805 -16.750 1.00 95.56 188 GLY A C 1
ATOM 1418 O O . GLY A 1 188 ? -1.409 1.921 -16.117 1.00 95.56 188 GLY A O 1
ATOM 1419 N N . VAL A 1 189 ? 0.769 1.421 -16.159 1.00 95.38 189 VAL A N 1
ATOM 1420 C CA . VAL A 1 189 ? 0.870 1.077 -14.728 1.00 95.38 189 VAL A CA 1
ATOM 1421 C C . VAL A 1 189 ? 0.822 2.313 -13.824 1.00 95.38 189 VAL A C 1
ATOM 1423 O O . VAL A 1 189 ? 1.492 3.311 -14.094 1.00 95.38 189 VAL A O 1
ATOM 1426 N N . ARG A 1 190 ? 0.126 2.2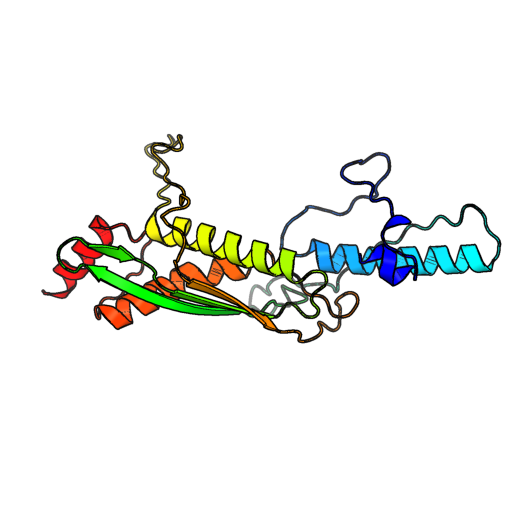01 -12.687 1.00 94.00 190 ARG A N 1
ATOM 1427 C CA . ARG A 1 190 ? 0.092 3.205 -11.616 1.00 94.00 190 ARG A CA 1
ATOM 1428 C C . ARG A 1 190 ? 0.775 2.713 -10.331 1.00 94.00 190 ARG A C 1
ATOM 1430 O O . ARG A 1 190 ? 0.971 1.517 -10.121 1.00 94.00 190 ARG A O 1
ATOM 1437 N N . GLY A 1 191 ? 1.170 3.651 -9.471 1.00 92.69 191 GLY A N 1
ATOM 1438 C CA . GLY A 1 191 ? 1.569 3.363 -8.090 1.00 92.69 191 GLY A CA 1
ATOM 1439 C C . GLY A 1 191 ? 0.383 2.941 -7.217 1.00 92.69 191 GLY A C 1
ATOM 1440 O O . GLY A 1 191 ? -0.731 3.404 -7.435 1.00 92.69 191 GLY A O 1
ATOM 1441 N N . LEU A 1 192 ? 0.614 2.084 -6.221 1.00 91.31 192 LEU A N 1
ATOM 1442 C CA . LEU A 1 192 ? -0.444 1.603 -5.317 1.00 91.31 192 LEU A CA 1
ATOM 1443 C C . LEU A 1 192 ? -0.066 1.655 -3.834 1.00 91.31 192 LEU A C 1
ATOM 1445 O O . LEU A 1 192 ? -0.926 1.980 -3.033 1.00 91.31 192 LEU A O 1
ATOM 1449 N N . GLY A 1 193 ? 1.186 1.333 -3.488 1.00 89.31 193 GLY A N 1
ATOM 1450 C CA . GLY A 1 193 ? 1.603 0.867 -2.155 1.00 89.31 193 GLY A CA 1
ATOM 1451 C C . GLY A 1 193 ? 0.897 1.474 -0.937 1.00 89.31 193 GLY A C 1
ATOM 1452 O O . GLY A 1 193 ? 0.398 0.732 -0.110 1.00 89.31 193 GLY A O 1
ATOM 1453 N N . GLU A 1 194 ? 0.833 2.797 -0.823 1.00 93.31 194 GLU A N 1
ATOM 1454 C CA . GLU A 1 194 ? 0.290 3.474 0.365 1.00 93.31 194 GLU A CA 1
ATOM 1455 C C . GLU A 1 194 ? -1.233 3.666 0.322 1.00 93.31 194 GLU A C 1
ATOM 1457 O O . GLU A 1 194 ? -1.865 3.815 1.365 1.00 93.31 194 GLU A O 1
ATOM 1462 N N . ALA A 1 195 ? -1.838 3.688 -0.869 1.00 92.25 195 ALA A N 1
ATOM 1463 C CA . ALA A 1 195 ? -3.219 4.134 -1.040 1.00 92.25 195 ALA A CA 1
ATOM 1464 C C . ALA A 1 195 ? -4.244 3.285 -0.258 1.00 92.25 195 ALA A C 1
ATOM 1466 O O . ALA A 1 195 ? -5.062 3.890 0.435 1.00 92.25 195 ALA A O 1
ATOM 1467 N N . PRO A 1 196 ? -4.204 1.933 -0.284 1.00 94.75 196 PRO A N 1
ATOM 1468 C CA . PRO A 1 196 ? -5.209 1.102 0.385 1.00 94.75 196 PRO A CA 1
ATOM 1469 C C . PRO A 1 196 ? -5.226 1.228 1.913 1.00 94.75 196 PRO A C 1
ATOM 1471 O O . PRO A 1 196 ? -6.225 0.877 2.529 1.00 94.75 196 PRO A O 1
ATOM 1474 N N . LEU A 1 197 ? -4.154 1.728 2.533 1.00 95.50 197 LEU A N 1
ATOM 1475 C CA . LEU A 1 197 ? -4.112 1.950 3.980 1.00 95.50 197 LEU A CA 1
ATOM 1476 C C . LEU A 1 197 ? -4.990 3.141 4.391 1.00 95.50 197 LEU A C 1
ATOM 1478 O O . LEU A 1 197 ? -5.631 3.114 5.439 1.00 95.50 197 LEU A O 1
ATOM 1482 N N . LEU A 1 198 ? -5.037 4.185 3.558 1.00 93.44 198 LEU A N 1
ATOM 1483 C CA . LEU A 1 198 ? -5.625 5.483 3.908 1.00 93.44 198 LEU A CA 1
ATOM 1484 C C . LEU A 1 198 ? -7.144 5.434 4.116 1.00 93.44 198 LEU A C 1
ATOM 1486 O O . LEU A 1 198 ? -7.681 6.227 4.886 1.00 93.44 198 LEU A O 1
ATOM 1490 N N . GLY A 1 199 ? -7.844 4.542 3.413 1.00 94.31 199 GLY A N 1
ATOM 1491 C CA . GLY A 1 199 ? -9.303 4.460 3.475 1.00 94.31 199 GLY A CA 1
ATOM 1492 C C . GLY A 1 199 ? -9.840 3.634 4.648 1.00 94.31 199 GLY A C 1
ATOM 1493 O O . GLY A 1 199 ? -11.031 3.728 4.934 1.00 94.31 199 GLY A O 1
ATOM 1494 N N . ILE A 1 200 ? -8.991 2.885 5.363 1.00 96.06 200 ILE A N 1
ATOM 1495 C CA . ILE A 1 200 ? -9.432 1.951 6.410 1.00 96.06 200 ILE A CA 1
ATOM 1496 C C . ILE A 1 200 ? -10.059 2.678 7.597 1.00 96.06 200 ILE A C 1
ATOM 1498 O O . ILE A 1 200 ? -11.224 2.447 7.907 1.00 96.06 200 ILE A O 1
ATOM 1502 N N . ALA A 1 201 ? -9.318 3.587 8.234 1.00 95.88 201 ALA A N 1
ATOM 1503 C CA . ALA A 1 201 ? -9.798 4.330 9.396 1.00 95.88 201 ALA A CA 1
ATOM 1504 C C . ALA A 1 201 ? -11.114 5.103 9.145 1.00 95.88 201 ALA A C 1
ATOM 1506 O O . ALA A 1 201 ? -12.050 4.938 9.931 1.00 95.88 201 ALA A O 1
ATOM 1507 N N . PRO A 1 202 ? -11.261 5.906 8.065 1.00 95.81 202 PRO A N 1
ATOM 1508 C CA . PRO A 1 202 ? -12.521 6.604 7.813 1.00 95.81 202 PRO A CA 1
ATOM 1509 C C . PRO A 1 202 ? -13.670 5.652 7.461 1.00 95.81 202 PRO A C 1
ATOM 1511 O O . PRO A 1 202 ? -14.807 5.902 7.863 1.00 95.81 202 PRO A O 1
ATOM 1514 N N . ALA A 1 203 ? -13.405 4.558 6.740 1.00 96.75 203 ALA A N 1
ATOM 1515 C CA . ALA A 1 203 ? -14.441 3.583 6.422 1.00 96.75 203 ALA A CA 1
ATOM 1516 C C . ALA A 1 203 ? -14.902 2.820 7.675 1.00 96.75 203 ALA A C 1
ATOM 1518 O O . ALA A 1 203 ? -16.101 2.605 7.839 1.00 96.75 203 ALA A O 1
ATOM 1519 N N . LEU A 1 204 ? -13.985 2.511 8.596 1.00 96.50 204 LEU A N 1
ATOM 1520 C CA . LEU A 1 204 ? -14.300 1.914 9.891 1.00 96.50 204 LEU A CA 1
ATOM 1521 C C . LEU A 1 204 ? -15.164 2.846 10.751 1.00 96.50 204 LEU A C 1
ATOM 1523 O O . LEU A 1 204 ? -16.233 2.442 11.201 1.00 96.50 204 LEU A O 1
ATOM 1527 N N . ALA A 1 205 ? -14.756 4.108 10.928 1.00 95.88 205 ALA A N 1
ATOM 1528 C CA . ALA A 1 205 ? -15.533 5.090 11.688 1.00 95.88 205 ALA A CA 1
ATOM 1529 C C . ALA A 1 205 ? -16.941 5.297 11.093 1.00 95.88 205 ALA A C 1
ATOM 1531 O O . ALA A 1 205 ? -17.935 5.382 11.819 1.00 95.88 205 ALA A O 1
ATOM 1532 N N . SER A 1 206 ? -17.048 5.317 9.758 1.00 97.06 206 SER A N 1
ATOM 1533 C CA . SER A 1 206 ? -18.334 5.386 9.061 1.00 97.06 206 SER A CA 1
ATOM 1534 C C . SER A 1 206 ? -19.194 4.138 9.285 1.00 97.06 206 SER A C 1
ATOM 1536 O O . SER A 1 206 ? -20.407 4.266 9.460 1.00 97.06 206 SER A O 1
ATOM 1538 N N . ALA A 1 207 ? -18.596 2.944 9.268 1.00 97.25 207 ALA A N 1
ATOM 1539 C CA . ALA A 1 207 ? -19.300 1.684 9.488 1.00 97.25 207 ALA A CA 1
ATOM 1540 C C . ALA A 1 207 ? -19.818 1.580 10.930 1.00 97.25 207 ALA A C 1
ATOM 1542 O O . ALA A 1 207 ? -20.991 1.272 11.133 1.00 97.25 207 ALA A O 1
ATOM 1543 N N . ILE A 1 208 ? -18.997 1.957 11.917 1.00 96.88 208 ILE A N 1
ATOM 1544 C CA . ILE A 1 208 ? -19.397 1.999 13.330 1.00 96.88 208 ILE A CA 1
ATOM 1545 C C . ILE A 1 208 ? -20.569 2.958 13.520 1.00 96.88 208 ILE A C 1
ATOM 1547 O O . ILE A 1 208 ? -21.574 2.566 14.105 1.00 96.88 208 ILE A O 1
ATOM 1551 N N . ARG A 1 209 ? -20.519 4.169 12.948 1.00 96.69 209 ARG A N 1
ATOM 1552 C CA . ARG A 1 209 ? -21.671 5.083 12.994 1.00 96.69 209 ARG A CA 1
ATOM 1553 C C . ARG A 1 209 ? -22.917 4.478 12.369 1.00 96.69 209 ARG A C 1
ATOM 1555 O O . ARG A 1 209 ? -24.013 4.702 12.874 1.00 96.69 209 ARG A O 1
ATOM 1562 N N . SER A 1 210 ? -22.781 3.756 11.261 1.00 97.25 210 SER A N 1
ATOM 1563 C CA . SER A 1 210 ? -23.927 3.091 10.644 1.00 97.25 210 SER A CA 1
ATOM 1564 C C . SER A 1 210 ? -24.525 2.014 11.554 1.00 97.25 210 SER A C 1
ATOM 1566 O O . SER A 1 210 ? -25.738 1.821 11.521 1.00 97.25 210 SER A O 1
ATOM 1568 N N . ALA A 1 211 ? -23.698 1.325 12.344 1.00 96.50 211 ALA A N 1
ATOM 1569 C CA . ALA A 1 211 ? -24.123 0.268 13.257 1.00 96.50 211 ALA A CA 1
ATOM 1570 C C . ALA A 1 211 ? -24.698 0.806 14.581 1.00 96.50 211 ALA A C 1
ATOM 1572 O O . ALA A 1 211 ? -25.679 0.268 15.086 1.00 96.50 211 ALA A O 1
ATOM 1573 N N . THR A 1 212 ? -24.116 1.874 15.135 1.00 96.19 212 THR A N 1
ATOM 1574 C CA . THR A 1 212 ? -24.399 2.341 16.506 1.00 96.19 212 THR A CA 1
ATOM 1575 C C . THR A 1 212 ? -25.066 3.715 16.572 1.00 96.19 212 THR A C 1
ATOM 1577 O O . THR A 1 212 ? -25.594 4.101 17.610 1.00 96.19 212 THR A O 1
ATOM 1580 N N . GLY A 1 213 ? -25.036 4.485 15.482 1.00 95.81 213 GLY A N 1
ATOM 1581 C CA . GLY A 1 213 ? -25.464 5.885 15.439 1.00 95.81 213 GLY A CA 1
ATOM 1582 C C . GLY A 1 213 ? -24.420 6.887 15.948 1.00 95.81 213 GLY A C 1
ATOM 1583 O O . GLY A 1 213 ? -24.593 8.089 15.736 1.00 95.81 213 GLY A O 1
ATOM 1584 N N . VAL A 1 214 ? -23.325 6.422 16.557 1.00 95.75 214 VAL A N 1
ATOM 1585 C CA . VAL A 1 214 ? -22.301 7.268 17.190 1.00 95.75 214 VAL A CA 1
ATOM 1586 C C . VAL A 1 214 ? -21.158 7.559 16.225 1.00 95.75 214 VAL A C 1
ATOM 1588 O O . VAL A 1 214 ? -20.680 6.677 15.517 1.00 95.75 214 VAL A O 1
ATOM 1591 N N . TRP A 1 215 ? -20.708 8.813 16.182 1.00 95.00 215 TRP A N 1
ATOM 1592 C CA . TRP A 1 215 ? -19.560 9.219 15.375 1.00 95.00 215 TRP A CA 1
ATOM 1593 C C . TRP A 1 215 ? -18.316 9.364 16.245 1.00 95.00 215 TRP A C 1
ATOM 1595 O O . TRP A 1 215 ? -18.334 10.118 17.214 1.00 95.00 215 TRP A O 1
ATOM 1605 N N . PHE A 1 216 ? -17.236 8.694 15.850 1.00 94.50 216 PHE A N 1
ATOM 1606 C CA . PHE A 1 216 ? -15.929 8.808 16.488 1.00 94.50 216 PHE A CA 1
ATOM 1607 C C . PHE A 1 216 ? -14.985 9.632 15.608 1.00 94.50 216 PHE A C 1
ATOM 1609 O O . PHE A 1 216 ? -14.901 9.413 14.399 1.00 94.50 216 PHE A O 1
ATOM 1616 N N . ASP A 1 217 ? -14.274 10.577 16.215 1.00 93.19 217 ASP A N 1
ATOM 1617 C CA . ASP A 1 217 ? -13.343 11.498 15.550 1.00 93.19 217 ASP A CA 1
ATOM 1618 C C . ASP A 1 217 ? -11.908 11.420 16.099 1.00 93.19 217 ASP A C 1
ATOM 1620 O O . ASP A 1 217 ? -11.039 12.195 15.694 1.00 93.19 217 ASP A O 1
ATOM 1624 N N . SER A 1 218 ? -11.643 10.451 16.976 1.00 92.62 218 SER A N 1
ATOM 1625 C CA . SER A 1 218 ? -10.316 10.142 17.499 1.00 92.62 218 SER A CA 1
ATOM 1626 C C . SER A 1 218 ? -9.998 8.656 17.341 1.00 92.62 218 SER A C 1
ATOM 1628 O O . SER A 1 218 ? -10.887 7.808 17.320 1.00 92.62 218 SER A O 1
ATOM 1630 N N . LEU A 1 219 ? -8.710 8.364 17.178 1.00 95.38 219 LEU A N 1
ATOM 1631 C CA . LEU A 1 219 ? -8.145 7.023 17.069 1.00 95.38 219 LEU A CA 1
ATOM 1632 C C . LEU A 1 219 ? -7.070 6.859 18.156 1.00 95.38 219 LEU A C 1
ATOM 1634 O O . LEU A 1 219 ? -6.464 7.867 18.539 1.00 95.38 219 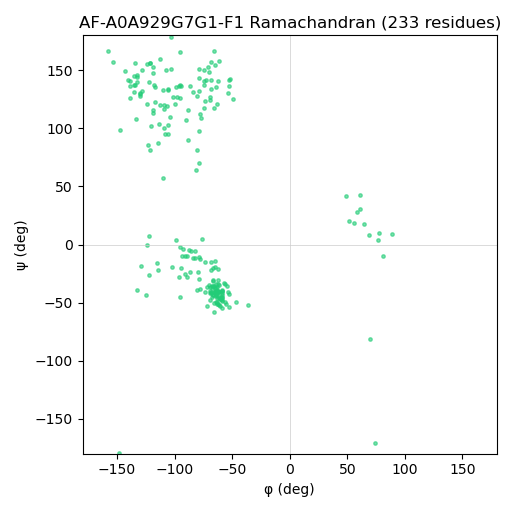LEU A O 1
ATOM 1638 N N . PRO A 1 220 ? -6.776 5.624 18.590 1.00 96.75 220 PRO A N 1
ATOM 1639 C CA . PRO A 1 220 ? -7.409 4.372 18.157 1.00 96.75 220 PRO A CA 1
ATOM 1640 C C . PRO A 1 220 ? -8.780 4.116 18.808 1.00 96.75 220 PRO A C 1
ATOM 1642 O O . PRO A 1 220 ? -9.038 4.509 19.943 1.00 96.75 220 PRO A O 1
ATOM 1645 N N . LEU A 1 221 ? -9.658 3.407 18.094 1.00 96.38 221 LEU A N 1
ATOM 1646 C CA . LEU A 1 221 ? -10.971 2.943 18.558 1.00 96.38 221 LEU A CA 1
ATOM 1647 C C . LEU A 1 221 ? -10.825 1.663 19.388 1.00 96.38 221 LEU A C 1
ATOM 1649 O O . LEU A 1 221 ? -11.289 0.592 19.002 1.00 96.38 221 LEU A O 1
ATOM 1653 N N . THR A 1 222 ? -10.139 1.779 20.523 1.00 95.38 222 THR A N 1
ATOM 1654 C CA . THR A 1 222 ? -10.010 0.672 21.481 1.00 95.38 222 THR A CA 1
ATOM 1655 C C . THR A 1 222 ? -11.358 0.370 22.147 1.00 95.38 222 THR A C 1
ATOM 1657 O O . THR A 1 222 ? -12.191 1.278 22.235 1.00 95.38 222 THR A O 1
ATOM 1660 N N . PRO A 1 223 ? -11.588 -0.843 22.690 1.00 95.75 223 PRO A N 1
ATOM 1661 C CA . PRO A 1 223 ? -12.859 -1.156 23.343 1.00 95.75 223 PRO A CA 1
ATOM 1662 C C . PRO A 1 223 ? -13.274 -0.154 24.438 1.00 95.75 223 PRO A C 1
ATOM 1664 O O . PRO A 1 223 ? -14.418 0.296 24.410 1.00 95.75 223 PRO A O 1
ATOM 1667 N N . PRO A 1 224 ? -12.373 0.319 25.331 1.00 94.81 224 PRO A N 1
ATOM 1668 C CA . PRO A 1 224 ? -12.711 1.386 26.276 1.00 94.81 224 PRO A CA 1
ATOM 1669 C C . PRO A 1 224 ? -13.159 2.692 25.605 1.00 94.81 224 PRO A C 1
ATOM 1671 O O . PRO A 1 224 ? -14.141 3.286 26.039 1.00 94.81 224 PRO A O 1
ATOM 1674 N N . THR A 1 225 ? -12.474 3.123 24.539 1.00 95.06 225 THR A N 1
ATOM 1675 C CA . THR A 1 225 ? -12.819 4.339 23.780 1.00 95.06 225 THR A CA 1
ATOM 1676 C C . THR A 1 225 ? -14.188 4.213 23.118 1.00 95.06 225 THR A C 1
ATOM 1678 O O . THR A 1 225 ? -14.994 5.141 23.168 1.00 95.06 225 THR A O 1
ATOM 1681 N N . VAL A 1 226 ? -14.466 3.056 22.510 1.00 96.75 226 VAL A N 1
ATOM 1682 C CA . VAL A 1 226 ? -15.756 2.776 21.874 1.00 96.75 226 VAL A CA 1
ATOM 1683 C C . VAL A 1 226 ? -16.864 2.763 22.923 1.00 96.75 226 VAL A C 1
ATOM 1685 O O . VAL A 1 226 ? -17.859 3.465 22.754 1.00 96.75 226 VAL A O 1
ATOM 1688 N N . LEU A 1 227 ? -16.680 2.035 24.027 1.00 96.94 227 LEU A N 1
ATOM 1689 C CA . LEU A 1 227 ? -17.661 1.946 25.108 1.00 96.94 227 LEU A CA 1
ATOM 1690 C C . LEU A 1 227 ? -17.969 3.319 25.723 1.00 96.94 227 LEU A C 1
ATOM 1692 O O . LEU A 1 227 ? -19.136 3.656 25.912 1.00 96.94 227 LEU A O 1
ATOM 1696 N N . GLU A 1 228 ? -16.946 4.133 25.992 1.00 95.44 228 GLU A N 1
ATOM 1697 C CA . GLU A 1 228 ? -17.121 5.499 26.500 1.00 95.44 228 GLU A CA 1
ATOM 1698 C C . GLU A 1 228 ? -17.954 6.354 25.534 1.00 95.44 228 GLU A C 1
ATOM 1700 O O . GLU A 1 228 ? -18.908 7.011 25.957 1.00 95.44 228 GLU A O 1
ATOM 1705 N N . GLY A 1 229 ? -17.658 6.295 24.231 1.00 94.81 229 GLY A N 1
ATOM 1706 C CA . GLY A 1 229 ? -18.425 7.019 23.217 1.00 94.81 229 GLY A CA 1
ATOM 1707 C C . GLY A 1 229 ? -19.880 6.553 23.102 1.00 94.81 229 GLY A C 1
ATOM 1708 O O . GLY A 1 229 ? -20.775 7.378 22.926 1.00 94.81 229 GLY A O 1
ATOM 1709 N N . LEU A 1 230 ? -20.138 5.249 23.243 1.00 95.12 230 LEU A N 1
ATOM 1710 C CA . LEU A 1 230 ? -21.497 4.698 23.240 1.00 95.12 230 LEU A CA 1
ATOM 1711 C C . LEU A 1 230 ? -22.307 5.150 24.460 1.00 95.12 230 LEU A C 1
ATOM 1713 O O . LEU A 1 230 ? -23.468 5.530 24.314 1.00 95.12 230 LEU A O 1
ATOM 1717 N N . LEU A 1 231 ? -21.699 5.143 25.649 1.00 93.06 231 LEU A N 1
ATOM 1718 C CA . LEU A 1 231 ? -22.356 5.575 26.884 1.00 93.06 231 LEU A CA 1
ATOM 1719 C C . LEU A 1 231 ? -22.632 7.083 26.887 1.00 93.06 231 LEU A C 1
ATOM 1721 O O . LEU A 1 231 ? -23.720 7.501 27.279 1.00 93.06 231 LEU A O 1
ATOM 1725 N N . GLY A 1 232 ? -21.684 7.892 26.405 1.00 86.75 232 GLY A N 1
ATOM 1726 C CA . GLY A 1 232 ? -21.834 9.347 26.322 1.00 86.75 232 GLY A CA 1
ATOM 1727 C C . GLY A 1 232 ? -22.872 9.817 25.296 1.00 86.75 232 GLY A C 1
ATOM 1728 O O . GLY A 1 232 ? -23.399 10.914 25.426 1.00 86.75 232 GLY A O 1
ATOM 1729 N N . ALA A 1 233 ? -23.205 8.996 24.295 1.00 72.62 233 ALA A N 1
ATOM 1730 C CA . ALA A 1 233 ? -24.251 9.305 23.316 1.00 72.62 233 ALA A CA 1
ATOM 1731 C C . ALA A 1 233 ? -25.684 9.068 23.838 1.00 72.62 233 ALA A C 1
ATOM 1733 O O . ALA A 1 233 ? -26.649 9.442 23.168 1.00 72.62 233 ALA A O 1
ATOM 1734 N N . GLY A 1 234 ? -25.829 8.413 24.996 1.00 59.47 234 GLY A N 1
ATOM 1735 C CA . GLY A 1 234 ? -27.111 8.164 25.660 1.00 59.47 234 GLY A CA 1
ATOM 1736 C C . GLY A 1 234 ? -27.579 9.280 26.605 1.00 59.47 234 GLY A C 1
ATOM 1737 O O . GLY A 1 234 ? -28.688 9.169 27.135 1.00 59.47 234 GLY A O 1
ATOM 1738 N N . GLU A 1 235 ? -26.762 10.318 26.822 1.00 45.22 235 GLU A N 1
ATOM 1739 C CA . GLU A 1 235 ? -27.083 11.539 27.589 1.00 45.22 235 GLU A CA 1
ATOM 1740 C C . GLU A 1 235 ? -27.531 12.695 26.678 1.00 45.22 235 GLU A C 1
ATOM 1742 O O . GLU A 1 235 ? -28.499 13.397 27.064 1.00 45.22 235 GLU A O 1
#

Solvent-accessible surface area (backbone atoms only — not comparable to full-atom values): 13566 Å² total; per-residue (Å²): 98,70,62,17,65,57,63,75,44,60,58,90,78,57,81,88,86,76,98,45,80,90,83,44,77,93,80,78,77,96,51,90,38,37,56,65,26,50,50,39,38,16,42,41,51,16,34,53,51,16,50,52,34,44,74,71,69,43,78,83,48,77,54,84,47,84,63,76,77,77,88,61,41,70,71,38,91,86,80,61,56,61,43,78,62,89,73,82,57,59,69,52,63,50,49,46,66,49,72,42,84,90,62,19,44,73,48,45,58,34,37,42,40,37,38,40,30,10,34,78,88,48,65,68,63,51,44,53,45,43,54,51,20,44,47,52,18,46,18,50,32,40,50,40,51,88,44,69,56,97,92,38,71,73,31,85,43,74,91,59,28,42,67,69,52,88,86,70,50,50,81,40,75,45,74,45,83,39,68,61,60,30,92,88,20,43,92,14,20,43,34,52,71,62,53,57,26,69,51,38,43,63,32,46,39,51,32,47,22,74,73,70,73,50,81,68,94,69,76,43,51,29,31,69,55,38,31,52,52,59,59,63,71,75,114

Nearest PDB structures (foldseek):
  3hrd-assembly1_F  TM=9.379E-01  e=2.670E-19  Eubacterium barkeri
  1rm6-assembly1_D  TM=8.785E-01  e=6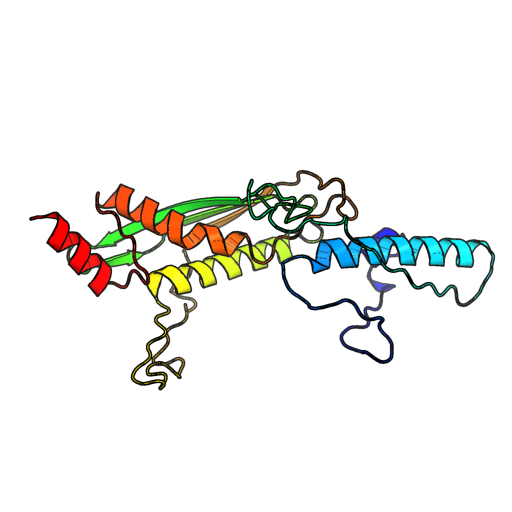.587E-15  Thauera aromatica
  8uem-assembly1_D  TM=8.013E-01  e=4.846E-13  Mycolicibacterium smegmatis MC2 155
  1t3q-assembly1_B  TM=8.048E-01  e=2.844E-12  Pseudomonas putida
  8gy3-assembly1_C  TM=7.415E-01  e=9.801E-11  Gluconobacter oxydans

Radius of gyration: 23.0 Å; Cα contacts (8 Å, |Δi|>4): 371; chains: 1; bounding box: 56×50×64 Å

Secondary structure (DSSP, 8-state):
-HHHHHHT--GGG-----S-TTTS-----S-TT-HHHHHHHHHHHHHHHHHHHHHTT-SS--------PPPP-PPPTTT------S----EEEEE--EE-TTT--EE--EEEEEEE-SS-S-HHHHHHHHHHHHHHHHHHHHT----EETTEES--STTTSPPP-TTSS-SEEEEEEE----TTSGGG----TTHHHHTHHHHHHHHHHHHHS----SS---HHHHHHHHHHTT-

Foldseek 3Di:
DLLCVLQVHDPVPDDDDPDDPVPDPDDDDPDPLCCQFQVSVQSNVQNVQLVVCVVVVNPPSGGGGGDDQDDWFDQDPPPRDTRHDPDDKDKDKAWAWDADLVQRDIATQEMEIETEFQDPPDVVVLLVLLQVLLQQLLLWAEQADFDDDPRDTPQPDCVRGPGDDPVRRHNYYHYHYHHNFCPSGNVSGDGDRNPSNVVNNVNVQVNVCVVQVFGDDDDRSYRVNSNVRSVVVVD

Mean predicted aligned error: 4.48 Å

pLDDT: mean 94.35, std 5.31, range [45.22, 98.12]